Protein AF-A0A933URL0-F1 (afdb_monomer_lite)

Structure (mmCIF, N/CA/C/O backbone):
data_AF-A0A933URL0-F1
#
_entry.id   AF-A0A933URL0-F1
#
loop_
_atom_site.group_PDB
_atom_site.id
_atom_site.type_symbol
_atom_site.label_atom_id
_atom_site.label_alt_id
_atom_site.label_comp_id
_atom_site.label_asym_id
_atom_site.label_entity_id
_atom_site.label_seq_id
_atom_site.pdbx_PDB_ins_code
_atom_site.Cartn_x
_atom_site.Cartn_y
_atom_site.Cartn_z
_atom_site.occupancy
_atom_site.B_iso_or_equiv
_atom_site.auth_seq_id
_atom_site.auth_comp_id
_atom_site.auth_asym_id
_atom_site.auth_atom_id
_atom_site.pdbx_PDB_model_num
ATOM 1 N N . MET A 1 1 ? 51.836 69.507 -9.854 1.00 47.16 1 MET A N 1
ATOM 2 C CA . MET A 1 1 ? 51.322 68.253 -10.444 1.00 47.16 1 MET A CA 1
ATOM 3 C C . MET A 1 1 ? 50.666 67.485 -9.313 1.00 47.16 1 MET A C 1
ATOM 5 O O . MET A 1 1 ? 51.364 66.905 -8.495 1.00 47.16 1 MET A O 1
ATOM 9 N N . GLY A 1 2 ? 49.365 67.725 -9.138 1.00 35.00 2 GLY A N 1
ATOM 10 C CA . GLY A 1 2 ? 48.637 67.468 -7.896 1.00 35.00 2 GLY A CA 1
ATOM 11 C C . GLY A 1 2 ? 47.999 66.085 -7.849 1.00 35.00 2 GLY A C 1
ATOM 12 O O . GLY A 1 2 ? 47.456 65.608 -8.838 1.00 35.00 2 GLY A O 1
ATOM 13 N N . THR A 1 3 ? 48.089 65.480 -6.672 1.00 47.34 3 THR A N 1
ATOM 14 C CA . THR A 1 3 ? 47.358 64.296 -6.224 1.00 47.34 3 THR A CA 1
ATOM 15 C C . THR A 1 3 ? 45.911 64.633 -5.828 1.00 47.34 3 THR A C 1
ATOM 17 O O . THR A 1 3 ? 45.604 65.789 -5.534 1.00 47.34 3 THR A O 1
ATOM 20 N N . LYS A 1 4 ? 45.095 63.567 -5.694 1.00 36.84 4 LYS A N 1
ATOM 21 C CA . LYS A 1 4 ? 43.699 63.474 -5.188 1.00 36.84 4 LYS A CA 1
ATOM 22 C C . LYS A 1 4 ? 42.630 63.697 -6.283 1.00 36.84 4 LYS A C 1
ATOM 24 O O . LYS A 1 4 ? 42.806 64.542 -7.144 1.00 36.84 4 LYS A O 1
ATOM 29 N N . THR A 1 5 ? 41.504 62.979 -6.348 1.00 34.19 5 THR A N 1
ATOM 30 C CA . THR A 1 5 ? 40.565 62.646 -5.261 1.00 34.19 5 THR A CA 1
ATOM 31 C C . THR A 1 5 ? 39.582 61.537 -5.691 1.00 34.19 5 THR A C 1
ATOM 33 O O . THR A 1 5 ? 39.209 61.441 -6.854 1.00 34.19 5 THR A O 1
ATOM 36 N N . THR A 1 6 ? 39.168 60.743 -4.706 1.00 43.03 6 THR A N 1
ATOM 37 C CA . THR A 1 6 ? 38.075 59.759 -4.594 1.00 43.03 6 THR A CA 1
ATOM 38 C C . THR A 1 6 ? 36.743 60.136 -5.270 1.00 43.03 6 THR A C 1
ATOM 40 O O . THR A 1 6 ? 36.353 61.298 -5.183 1.00 43.03 6 THR A O 1
ATOM 43 N N . ARG A 1 7 ? 35.971 59.144 -5.763 1.00 34.56 7 ARG A N 1
ATOM 44 C CA . ARG A 1 7 ? 34.570 58.871 -5.336 1.00 34.56 7 ARG A CA 1
ATOM 45 C C . ARG A 1 7 ? 33.888 57.730 -6.110 1.00 34.56 7 ARG A C 1
ATOM 47 O O . ARG A 1 7 ? 33.826 57.738 -7.332 1.00 34.56 7 ARG A O 1
ATOM 54 N N . THR A 1 8 ? 33.331 56.803 -5.338 1.00 44.31 8 THR A N 1
ATOM 55 C CA . THR A 1 8 ? 32.339 55.778 -5.689 1.00 44.31 8 THR A CA 1
ATOM 56 C C . THR A 1 8 ? 31.024 56.407 -6.157 1.00 44.31 8 THR A C 1
ATOM 58 O O . THR A 1 8 ? 30.552 57.327 -5.492 1.00 44.31 8 THR A O 1
ATOM 61 N N . VAL A 1 9 ? 30.398 55.864 -7.210 1.00 32.50 9 VAL A N 1
ATOM 62 C CA . VAL A 1 9 ? 28.942 55.940 -7.449 1.00 32.50 9 VAL A CA 1
ATOM 63 C C . VAL A 1 9 ? 28.479 54.633 -8.112 1.00 32.50 9 VAL A C 1
ATOM 65 O O . VAL A 1 9 ? 28.906 54.315 -9.219 1.00 32.50 9 VAL A O 1
ATOM 68 N N . LEU A 1 10 ? 27.618 53.889 -7.407 1.00 39.59 10 LEU A N 1
ATOM 69 C CA . LEU A 1 10 ? 26.656 52.936 -7.973 1.00 39.59 10 LEU A CA 1
ATOM 70 C C . LEU A 1 10 ? 25.467 53.718 -8.555 1.00 39.59 10 LEU A C 1
ATOM 72 O O . LEU A 1 10 ? 24.991 54.627 -7.880 1.00 39.59 10 LEU A O 1
ATOM 76 N N . ALA A 1 11 ? 24.993 53.324 -9.743 1.00 31.34 11 ALA A N 1
ATOM 77 C CA . ALA A 1 11 ? 23.684 53.586 -10.385 1.00 31.34 11 ALA A CA 1
ATOM 78 C C . ALA A 1 11 ? 23.917 53.521 -11.911 1.00 31.34 11 ALA A C 1
ATOM 80 O O . ALA A 1 11 ? 24.895 54.087 -12.382 1.00 31.34 11 ALA A O 1
ATOM 81 N N . THR A 1 12 ? 23.142 52.863 -12.771 1.00 33.38 12 THR A N 1
ATOM 82 C CA . THR A 1 12 ? 21.748 52.407 -12.720 1.00 33.38 12 THR A CA 1
ATOM 83 C C . THR A 1 12 ? 21.538 51.400 -13.859 1.00 33.38 12 THR A C 1
ATOM 85 O O . THR A 1 12 ? 22.187 51.481 -14.902 1.00 33.38 12 THR A O 1
ATOM 88 N N . CYS A 1 13 ? 20.610 50.464 -13.657 1.00 33.19 13 CYS A N 1
ATOM 89 C CA . CYS A 1 13 ? 20.067 49.592 -14.695 1.00 33.19 13 CYS A CA 1
ATOM 90 C C . CYS A 1 13 ? 19.309 50.363 -15.794 1.00 33.19 13 CYS A C 1
ATOM 92 O O . CYS A 1 13 ? 18.828 51.471 -15.569 1.00 33.19 13 CYS A O 1
ATOM 94 N N . ALA A 1 14 ? 19.110 49.644 -16.906 1.00 38.06 14 ALA A N 1
ATOM 95 C CA . ALA A 1 14 ? 18.134 49.830 -17.985 1.00 38.06 14 ALA A CA 1
ATOM 96 C C . ALA A 1 14 ? 18.587 50.595 -19.245 1.00 38.06 14 ALA A C 1
ATOM 98 O O . ALA A 1 14 ? 18.426 51.805 -19.369 1.00 38.06 14 ALA A O 1
ATOM 99 N N . ALA A 1 15 ? 19.000 49.819 -20.254 1.00 35.81 15 ALA A N 1
ATOM 100 C CA . ALA A 1 15 ? 18.529 49.996 -21.628 1.00 35.81 15 ALA A CA 1
ATOM 101 C C . ALA A 1 15 ? 18.566 48.645 -22.370 1.00 35.81 15 ALA A C 1
ATOM 103 O O . ALA A 1 15 ? 19.623 48.040 -22.538 1.00 35.81 15 ALA A O 1
ATOM 104 N N . LEU A 1 16 ? 17.386 48.174 -22.787 1.00 38.41 16 LEU A N 1
ATOM 105 C CA . LEU A 1 16 ? 17.189 47.071 -23.727 1.00 38.41 16 LEU A CA 1
ATOM 106 C C . LEU A 1 16 ? 17.920 47.350 -25.054 1.00 38.41 16 LEU A C 1
ATOM 108 O O . LEU A 1 16 ? 17.746 48.424 -25.625 1.00 38.41 16 LEU A O 1
ATOM 112 N N . ALA A 1 17 ? 18.620 46.352 -25.601 1.00 37.03 17 ALA A N 1
ATOM 113 C CA . ALA A 1 17 ? 18.145 45.570 -26.754 1.00 37.03 17 ALA A CA 1
ATOM 114 C C . ALA A 1 17 ? 19.295 44.898 -27.535 1.00 37.03 17 ALA A C 1
ATOM 116 O O . ALA A 1 17 ? 20.162 45.558 -28.098 1.00 37.03 17 ALA A O 1
ATOM 117 N N . MET A 1 18 ? 19.134 43.578 -27.682 1.00 44.22 18 MET A N 1
ATOM 118 C CA . MET A 1 18 ? 19.454 42.760 -28.857 1.00 44.22 18 MET A CA 1
ATOM 119 C C . MET A 1 18 ? 20.885 42.239 -29.080 1.00 44.22 18 MET A C 1
ATOM 121 O O . MET A 1 18 ? 21.825 42.949 -29.417 1.00 44.22 18 MET A O 1
ATOM 125 N N . THR A 1 19 ? 20.915 40.902 -29.100 1.00 48.09 19 THR A N 1
ATOM 126 C CA . THR A 1 19 ? 21.856 39.981 -29.760 1.00 48.09 19 THR A CA 1
ATOM 127 C C . THR A 1 19 ? 23.155 39.665 -29.029 1.00 48.09 19 THR A C 1
ATOM 129 O O . THR A 1 19 ? 24.230 40.175 -29.311 1.00 48.09 19 THR A O 1
ATOM 132 N N . GLY A 1 20 ? 23.032 38.705 -28.119 1.00 41.53 20 GLY A N 1
ATOM 133 C CA . GLY A 1 20 ? 24.157 38.023 -27.499 1.00 41.53 20 GLY A CA 1
ATOM 134 C C . GLY A 1 20 ? 23.666 36.958 -26.537 1.00 41.53 20 GLY A C 1
ATOM 135 O O . GLY A 1 20 ? 24.093 36.940 -25.390 1.00 41.53 20 GLY A O 1
ATOM 136 N N . ALA A 1 21 ? 22.721 36.116 -26.975 1.00 42.84 21 ALA A N 1
ATOM 137 C CA . ALA A 1 21 ? 22.418 34.890 -26.254 1.00 42.84 21 ALA A CA 1
ATOM 138 C C . ALA A 1 21 ? 23.688 34.034 -26.292 1.00 42.84 21 ALA A C 1
ATOM 140 O O . ALA A 1 21 ? 23.976 33.355 -27.278 1.00 42.84 21 ALA A O 1
ATOM 141 N N . LEU A 1 22 ? 24.482 34.139 -25.228 1.00 43.88 22 LEU A N 1
ATOM 142 C CA . LEU A 1 22 ? 25.410 33.105 -24.816 1.00 43.88 22 LEU A CA 1
ATOM 143 C C . LEU A 1 22 ? 24.555 31.858 -24.618 1.00 43.88 22 LEU A C 1
ATOM 145 O O . LEU A 1 22 ? 23.911 31.675 -23.590 1.00 43.88 22 LEU A O 1
ATOM 149 N N . CYS A 1 23 ? 24.483 31.066 -25.683 1.00 36.62 23 CYS A N 1
ATOM 150 C CA . CYS A 1 23 ? 24.006 29.705 -25.655 1.00 36.62 23 CYS A CA 1
ATOM 151 C C . CYS A 1 23 ? 24.900 28.985 -24.640 1.00 36.62 23 CYS A C 1
ATOM 153 O O . CYS A 1 23 ? 26.034 28.614 -24.950 1.00 36.62 23 CYS A O 1
ATOM 155 N N . GLY A 1 24 ? 24.423 28.870 -23.399 1.00 40.56 24 GLY A N 1
ATOM 156 C CA . GLY A 1 24 ? 24.890 27.818 -22.508 1.00 40.56 24 GLY A CA 1
ATOM 157 C C . GLY A 1 24 ? 24.724 26.484 -23.238 1.00 40.56 24 GLY A C 1
ATOM 158 O O . GLY A 1 24 ? 23.888 26.402 -24.144 1.00 40.56 24 GLY A O 1
ATOM 159 N N . PRO A 1 25 ? 25.525 25.455 -22.925 1.00 44.66 25 PRO A N 1
ATOM 160 C CA . PRO A 1 25 ? 25.368 24.169 -23.579 1.00 44.66 25 PRO A CA 1
ATOM 161 C C . PRO A 1 25 ? 23.922 23.728 -23.356 1.00 44.66 25 PRO A C 1
ATOM 163 O O . PRO A 1 25 ? 23.516 23.451 -22.230 1.00 44.66 25 PRO A O 1
ATOM 166 N N . ALA A 1 26 ? 23.128 23.738 -24.427 1.00 42.00 26 ALA A N 1
ATOM 167 C CA . ALA A 1 26 ? 21.845 23.079 -24.430 1.00 42.00 26 ALA A CA 1
ATOM 168 C C . ALA A 1 26 ? 22.147 21.645 -24.010 1.00 42.00 26 ALA A C 1
ATOM 170 O O . ALA A 1 26 ? 22.925 20.960 -24.681 1.00 42.00 26 ALA A O 1
ATOM 171 N N . SER A 1 27 ? 21.602 21.226 -22.867 1.00 44.12 27 SER A N 1
ATOM 172 C CA . SER A 1 27 ? 21.502 19.812 -22.553 1.00 44.12 27 SER A CA 1
ATOM 173 C C . SER A 1 27 ? 20.962 19.158 -23.816 1.00 44.12 27 SER A C 1
ATOM 175 O O . SER A 1 27 ? 19.886 19.527 -24.295 1.00 44.12 27 SER A O 1
ATOM 177 N N . ALA A 1 28 ? 21.760 18.293 -24.438 1.00 44.84 28 ALA A N 1
ATOM 178 C CA . ALA A 1 28 ? 21.286 17.439 -25.501 1.00 44.84 28 ALA A CA 1
ATOM 179 C C . ALA A 1 28 ? 20.288 16.490 -24.838 1.00 44.84 28 ALA A C 1
ATOM 181 O O . ALA A 1 28 ? 20.651 15.380 -24.464 1.00 44.84 28 ALA A O 1
ATOM 182 N N . GLY A 1 29 ? 19.062 16.978 -24.620 1.00 57.59 29 GLY A N 1
ATOM 183 C CA . GLY A 1 29 ? 17.929 16.178 -24.202 1.00 57.59 29 GLY A CA 1
ATOM 184 C C . GLY A 1 29 ? 17.847 15.057 -25.213 1.00 57.59 29 GLY A C 1
ATOM 185 O O . GLY A 1 29 ? 17.592 15.285 -26.399 1.00 57.59 29 GLY A O 1
ATOM 186 N N . THR A 1 30 ? 18.244 13.873 -24.774 1.00 72.88 30 THR A N 1
ATOM 187 C CA . THR A 1 30 ? 18.308 12.694 -25.612 1.00 72.88 30 THR A CA 1
ATOM 188 C C . THR A 1 30 ? 16.902 12.466 -26.124 1.00 72.88 30 THR A C 1
ATOM 190 O O . THR A 1 30 ? 15.984 12.285 -25.333 1.00 72.88 30 THR A O 1
ATOM 193 N N . LYS A 1 31 ? 16.730 12.579 -27.442 1.00 94.38 31 LYS A N 1
ATOM 194 C CA . LYS A 1 31 ? 15.441 12.398 -28.101 1.00 94.38 31 LYS A CA 1
ATOM 195 C C . LYS A 1 31 ? 14.789 11.111 -27.582 1.00 94.38 31 LYS A C 1
ATOM 197 O O . LYS A 1 31 ? 15.459 10.085 -27.560 1.00 94.38 31 LYS A O 1
ATOM 202 N N . ASP A 1 32 ? 13.529 11.224 -27.194 1.00 94.88 32 ASP A N 1
ATOM 203 C CA . ASP A 1 32 ? 12.602 10.147 -26.851 1.00 94.88 32 ASP A CA 1
ATOM 204 C C . ASP A 1 32 ? 11.405 10.340 -27.802 1.00 94.88 32 ASP A C 1
ATOM 206 O O . ASP A 1 32 ? 10.803 11.420 -27.862 1.00 94.88 32 ASP A O 1
ATOM 210 N N . THR A 1 33 ? 11.187 9.381 -28.699 1.00 96.50 33 THR A N 1
ATOM 211 C CA . THR A 1 33 ? 10.336 9.558 -29.888 1.00 96.50 33 THR A CA 1
ATOM 212 C C . THR A 1 33 ? 8.908 9.089 -29.649 1.00 96.50 33 THR A C 1
ATOM 214 O O . THR A 1 33 ? 7.983 9.673 -30.217 1.00 96.50 33 THR A O 1
ATOM 217 N N . ASP A 1 34 ? 8.725 8.071 -28.828 1.00 95.69 34 ASP A N 1
ATOM 218 C CA . ASP A 1 34 ? 7.456 7.466 -28.422 1.00 95.69 34 ASP A CA 1
ATOM 219 C C . ASP A 1 34 ? 7.018 7.857 -27.006 1.00 95.69 34 ASP A C 1
ATOM 221 O O . ASP A 1 34 ? 5.856 7.624 -26.659 1.00 95.69 34 ASP A O 1
ATOM 225 N N . ARG A 1 35 ? 7.858 8.589 -26.264 1.00 95.94 35 ARG A N 1
ATOM 226 C CA . ARG A 1 35 ? 7.524 9.241 -24.988 1.00 95.94 35 ARG A CA 1
ATOM 227 C C . ARG A 1 35 ? 7.110 8.232 -23.929 1.00 95.94 35 ARG A C 1
ATOM 229 O O . ARG A 1 35 ? 6.049 8.361 -23.295 1.00 95.94 35 ARG A O 1
ATOM 236 N N . ASP A 1 36 ? 7.924 7.202 -23.786 1.00 95.00 36 ASP A N 1
ATOM 237 C CA . ASP A 1 36 ? 7.778 6.178 -22.760 1.00 95.00 36 ASP A CA 1
ATOM 238 C C . ASP A 1 36 ? 8.746 6.360 -21.584 1.00 95.00 36 ASP A C 1
ATOM 240 O O . ASP A 1 36 ? 8.633 5.651 -20.587 1.00 95.00 36 ASP A O 1
ATOM 244 N N . GLY A 1 37 ? 9.621 7.370 -21.655 1.00 94.06 37 GLY A N 1
ATOM 245 C CA . GLY A 1 37 ? 10.598 7.681 -20.617 1.00 94.06 37 GLY A CA 1
ATOM 246 C C . GLY A 1 37 ? 11.982 7.086 -20.875 1.00 94.06 37 GLY A C 1
ATOM 247 O O . GLY A 1 37 ? 12.906 7.385 -20.114 1.00 94.06 37 GLY A O 1
ATOM 248 N N . MET A 1 38 ? 12.162 6.309 -21.946 1.00 95.75 38 MET A N 1
ATOM 249 C CA . MET A 1 38 ? 13.447 5.762 -22.372 1.00 95.75 38 MET A CA 1
ATOM 250 C C . MET A 1 38 ? 13.996 6.562 -23.567 1.00 95.75 38 MET A C 1
ATOM 252 O O . MET A 1 38 ? 13.314 6.790 -24.561 1.00 95.75 38 MET A O 1
ATOM 256 N N . PRO A 1 39 ? 15.256 7.030 -23.534 1.00 96.88 39 PRO A N 1
ATOM 257 C CA . PRO A 1 39 ? 15.817 7.729 -24.681 1.00 96.88 39 PRO A CA 1
ATOM 258 C C . PRO A 1 39 ? 16.109 6.813 -25.872 1.00 96.88 39 PRO A C 1
ATOM 260 O O . PRO A 1 39 ? 16.776 5.788 -25.710 1.00 96.88 39 PRO A O 1
ATOM 263 N N . ASN A 1 40 ? 15.859 7.303 -27.093 1.00 95.12 40 ASN A N 1
ATOM 264 C CA . ASN A 1 40 ? 16.138 6.604 -28.357 1.00 95.12 40 ASN A CA 1
ATOM 265 C C . ASN A 1 40 ? 17.535 5.965 -28.423 1.00 95.12 40 ASN A C 1
ATOM 267 O O . ASN A 1 40 ? 17.733 4.917 -29.034 1.00 95.12 40 ASN A O 1
ATOM 271 N N . VAL A 1 41 ? 18.550 6.642 -27.875 1.00 95.19 41 VAL A N 1
ATOM 272 C CA . VAL A 1 41 ? 19.941 6.159 -27.904 1.00 95.19 41 VAL A CA 1
ATOM 273 C C . VAL A 1 41 ? 20.138 4.954 -26.984 1.00 95.19 41 VAL A C 1
ATOM 275 O O . VAL A 1 41 ? 20.922 4.063 -27.317 1.00 95.19 41 VAL A O 1
ATOM 278 N N . TRP A 1 42 ? 19.465 4.936 -25.834 1.00 95.50 42 TRP A N 1
ATOM 279 C CA . TRP A 1 42 ? 19.510 3.821 -24.895 1.00 95.50 42 TRP A CA 1
ATOM 280 C C . TRP A 1 42 ? 18.739 2.626 -25.457 1.00 95.50 42 TRP A C 1
ATOM 282 O O . TRP A 1 42 ? 19.282 1.525 -25.509 1.00 95.50 42 TRP A O 1
ATOM 292 N N . GLU A 1 43 ? 17.550 2.860 -26.005 1.00 96.56 43 GLU A N 1
ATOM 293 C CA . GLU A 1 43 ? 16.722 1.812 -26.606 1.00 96.56 43 GLU A CA 1
ATOM 294 C C . GLU A 1 43 ? 17.436 1.094 -27.761 1.00 96.56 43 GLU A C 1
ATOM 296 O O . GLU A 1 43 ? 17.545 -0.131 -27.775 1.00 96.56 43 GLU A O 1
ATOM 301 N N . VAL A 1 44 ? 18.037 1.843 -28.699 1.00 95.25 44 VAL A N 1
ATOM 302 C CA . VAL A 1 44 ? 18.813 1.248 -29.807 1.00 95.25 44 VAL A CA 1
ATOM 303 C C . VAL A 1 44 ? 19.997 0.429 -29.290 1.00 95.25 44 VAL A C 1
ATOM 305 O O . VAL A 1 44 ? 20.331 -0.603 -29.876 1.00 95.25 44 VAL A O 1
ATOM 308 N N . ARG A 1 45 ? 20.648 0.873 -28.208 1.00 95.31 45 ARG A N 1
ATOM 309 C CA . ARG A 1 45 ? 21.789 0.164 -27.610 1.00 95.31 45 ARG A CA 1
ATOM 310 C C . ARG A 1 45 ? 21.369 -1.158 -26.965 1.00 95.31 45 ARG A C 1
ATOM 312 O O . ARG A 1 45 ? 22.153 -2.099 -27.022 1.00 95.31 45 ARG A O 1
ATOM 319 N N . ASN A 1 46 ? 20.163 -1.225 -26.407 1.00 95.25 46 ASN A N 1
ATOM 320 C CA . ASN A 1 46 ? 19.619 -2.413 -25.743 1.00 95.25 46 ASN A CA 1
ATOM 321 C C . ASN A 1 46 ? 18.701 -3.257 -26.642 1.00 95.25 46 ASN A C 1
ATOM 323 O O . ASN A 1 46 ? 18.046 -4.187 -26.180 1.00 95.25 46 ASN A O 1
ATOM 327 N N . HIS A 1 47 ? 18.703 -2.994 -27.954 1.00 95.00 47 HIS A N 1
ATOM 328 C CA . HIS A 1 47 ? 17.900 -3.733 -28.931 1.00 95.00 47 HIS A CA 1
ATOM 329 C C . HIS A 1 47 ? 16.385 -3.657 -28.658 1.00 95.00 47 HIS A C 1
ATOM 331 O O . HIS A 1 47 ? 15.672 -4.658 -28.799 1.00 95.00 47 HIS A O 1
ATOM 337 N N . LEU A 1 48 ? 15.929 -2.464 -28.281 1.00 96.00 48 LEU A N 1
ATOM 338 C CA . LEU A 1 48 ? 14.529 -2.064 -28.135 1.00 96.00 48 LEU A CA 1
ATOM 339 C C . LEU A 1 48 ? 14.098 -1.185 -29.322 1.00 96.00 48 LEU A C 1
ATOM 341 O O . LEU A 1 48 ? 14.908 -0.896 -30.216 1.00 96.00 48 LEU A O 1
ATOM 345 N N . ASN A 1 49 ? 12.817 -0.824 -29.390 1.00 95.81 49 ASN A N 1
ATOM 346 C CA . ASN A 1 49 ? 12.215 -0.106 -30.506 1.00 95.81 49 ASN A CA 1
ATOM 347 C C . ASN A 1 49 ? 11.822 1.335 -30.120 1.00 95.81 49 ASN A C 1
ATOM 349 O O . ASN A 1 49 ? 10.707 1.513 -29.644 1.00 95.81 49 ASN A O 1
ATOM 353 N N . PRO A 1 50 ? 12.595 2.358 -30.559 1.00 96.38 50 PRO A N 1
ATOM 354 C CA . PRO A 1 50 ? 12.373 3.786 -30.260 1.00 96.38 50 PRO A CA 1
ATOM 355 C C . PRO A 1 50 ? 11.126 4.450 -30.843 1.00 96.38 50 PRO A C 1
ATOM 357 O O . PRO A 1 50 ? 11.133 5.638 -31.177 1.00 96.38 50 PRO A O 1
ATOM 360 N N . ARG A 1 51 ? 10.120 3.667 -31.198 1.00 96.75 51 ARG A N 1
ATOM 361 C CA . ARG A 1 51 ? 8.851 4.107 -31.780 1.00 96.75 51 ARG A CA 1
ATOM 362 C C . ARG A 1 51 ? 7.673 3.331 -31.196 1.00 96.75 51 ARG A C 1
ATOM 364 O O . ARG A 1 51 ? 6.575 3.425 -31.744 1.00 96.75 51 ARG A O 1
ATOM 371 N N . SER A 1 52 ? 7.897 2.514 -30.178 1.00 96.94 52 SER A N 1
ATOM 372 C CA . SER A 1 52 ? 6.931 1.600 -29.607 1.00 96.94 52 SER A CA 1
ATOM 373 C C . SER A 1 52 ? 6.925 1.686 -28.086 1.00 96.94 52 SER A C 1
ATOM 375 O O . SER A 1 52 ? 7.316 0.734 -27.436 1.00 96.94 52 SER A O 1
ATOM 377 N N . LYS A 1 53 ? 6.243 2.694 -27.538 1.00 96.62 53 LYS A N 1
ATOM 378 C CA . LYS A 1 53 ? 5.960 2.852 -26.098 1.00 96.62 53 LYS A CA 1
ATOM 379 C C . LYS A 1 53 ? 5.497 1.592 -25.340 1.00 96.62 53 LYS A C 1
ATOM 381 O O . LYS A 1 53 ? 5.573 1.531 -24.118 1.00 96.62 53 LYS A O 1
ATOM 386 N N . ALA A 1 54 ? 4.932 0.605 -26.035 1.00 97.06 54 ALA A N 1
ATOM 387 C CA . ALA A 1 54 ? 4.544 -0.662 -25.425 1.00 97.06 54 ALA A CA 1
ATOM 388 C C . ALA A 1 54 ? 5.745 -1.511 -24.971 1.00 97.06 54 ALA A C 1
ATOM 390 O O . ALA A 1 54 ? 5.588 -2.305 -24.047 1.00 97.06 54 ALA A O 1
ATOM 391 N N . ASP A 1 55 ? 6.918 -1.371 -25.597 1.00 96.12 55 ASP A N 1
ATOM 392 C CA . ASP A 1 55 ? 8.086 -2.172 -25.238 1.00 96.12 55 ASP A CA 1
ATOM 393 C C . ASP A 1 55 ? 8.687 -1.739 -23.895 1.00 96.12 55 ASP A C 1
ATOM 395 O O . ASP A 1 55 ? 9.164 -2.604 -23.171 1.00 96.12 55 ASP A O 1
ATOM 399 N N . ALA A 1 56 ? 8.532 -0.481 -23.476 1.00 97.06 56 ALA A N 1
ATOM 400 C CA . ALA A 1 56 ? 8.852 -0.003 -22.127 1.00 97.06 56 ALA A CA 1
ATOM 401 C C . ALA A 1 56 ? 8.298 -0.881 -20.998 1.00 97.06 56 ALA A C 1
ATOM 403 O O . ALA A 1 56 ? 8.922 -0.993 -19.948 1.00 97.06 56 ALA A O 1
ATOM 404 N N . LYS A 1 57 ? 7.132 -1.502 -21.222 1.00 96.12 57 LYS A N 1
ATOM 405 C CA . LYS A 1 57 ? 6.431 -2.365 -20.257 1.00 96.12 57 LYS A CA 1
ATOM 406 C C . LYS A 1 57 ? 6.765 -3.850 -20.401 1.00 96.12 57 LYS A C 1
ATOM 408 O O . LYS A 1 57 ? 6.205 -4.669 -19.683 1.00 96.12 57 LYS A O 1
ATOM 413 N N . THR A 1 58 ? 7.591 -4.220 -21.374 1.00 97.06 58 THR A N 1
ATOM 414 C CA . THR A 1 58 ? 7.984 -5.619 -21.571 1.00 97.06 58 THR A CA 1
ATOM 415 C C . THR A 1 58 ? 9.161 -5.979 -20.676 1.00 97.06 58 THR A C 1
ATOM 417 O O . THR A 1 58 ? 9.966 -5.112 -20.355 1.00 97.06 58 THR A O 1
ATOM 420 N N . ASP A 1 59 ? 9.241 -7.260 -20.327 1.00 96.94 59 ASP A N 1
ATOM 421 C CA . ASP A 1 59 ? 10.325 -7.894 -19.572 1.00 96.94 59 ASP A CA 1
ATOM 422 C C . ASP A 1 59 ? 10.892 -9.044 -20.443 1.00 96.94 59 ASP A C 1
ATOM 424 O O . ASP A 1 59 ? 10.315 -10.143 -20.509 1.00 96.94 59 ASP A O 1
ATOM 428 N N . PRO A 1 60 ? 11.921 -8.777 -21.275 1.00 96.56 60 PRO A N 1
ATOM 429 C CA . PRO A 1 60 ? 12.405 -9.742 -22.258 1.00 96.56 60 PRO A CA 1
ATOM 430 C C . PRO A 1 60 ? 13.208 -10.914 -21.681 1.00 96.56 60 PRO A C 1
ATOM 432 O O . PRO A 1 60 ? 13.300 -11.947 -22.358 1.00 96.56 60 PRO A O 1
ATOM 435 N N . ASP A 1 61 ? 13.818 -10.777 -20.506 1.00 96.94 61 ASP A N 1
ATOM 436 C CA . ASP A 1 61 ? 14.626 -11.816 -19.847 1.00 96.94 61 ASP A CA 1
ATOM 437 C C . ASP A 1 61 ? 13.957 -12.451 -18.621 1.00 96.94 61 ASP A C 1
ATOM 439 O O . ASP A 1 61 ? 14.423 -13.504 -18.168 1.00 96.94 61 ASP A O 1
ATOM 443 N N . ARG A 1 62 ? 12.788 -11.939 -18.226 1.00 96.75 62 ARG A N 1
ATOM 444 C CA . ARG A 1 62 ? 11.878 -12.497 -17.220 1.00 96.75 62 ARG A CA 1
ATOM 445 C C . ARG A 1 62 ? 12.482 -12.493 -15.828 1.00 96.75 62 ARG A C 1
ATOM 447 O O . ARG A 1 62 ? 12.424 -13.508 -15.117 1.00 96.75 62 ARG A O 1
ATOM 454 N N . ASP A 1 63 ? 13.107 -11.385 -15.474 1.00 96.56 63 ASP A N 1
ATOM 455 C CA . ASP A 1 63 ? 13.680 -11.171 -14.153 1.00 96.56 63 ASP A CA 1
ATOM 456 C C . ASP A 1 63 ? 12.769 -10.393 -13.200 1.00 96.56 63 ASP A C 1
ATOM 458 O O . ASP A 1 63 ? 13.056 -10.364 -12.005 1.00 96.56 63 ASP A O 1
ATOM 462 N N . GLY A 1 64 ? 11.639 -9.877 -13.695 1.00 94.88 64 GLY A N 1
ATOM 463 C CA . GLY A 1 64 ? 10.681 -9.100 -12.916 1.00 94.88 64 GLY A CA 1
ATOM 464 C C . GLY A 1 64 ? 10.792 -7.589 -13.120 1.00 94.88 64 GLY A C 1
ATOM 465 O O . GLY A 1 64 ? 9.976 -6.863 -12.553 1.00 94.88 64 GLY A O 1
ATOM 466 N N . LEU A 1 65 ? 11.735 -7.101 -13.934 1.00 97.31 65 LEU A N 1
ATOM 467 C CA . LEU A 1 65 ? 11.861 -5.689 -14.283 1.00 97.31 65 LEU A CA 1
ATOM 468 C C . LEU A 1 65 ? 11.363 -5.419 -15.704 1.00 97.31 65 LEU A C 1
ATOM 470 O O . LEU A 1 65 ? 11.737 -6.057 -16.681 1.00 97.31 65 LEU A O 1
ATOM 474 N N . THR A 1 66 ? 10.525 -4.393 -15.849 1.00 96.94 66 THR A N 1
ATOM 475 C CA . THR A 1 66 ? 10.216 -3.864 -17.186 1.00 96.94 66 THR A CA 1
ATOM 476 C C . THR A 1 66 ? 11.411 -3.092 -17.749 1.00 96.94 66 THR A C 1
ATOM 478 O O . THR A 1 66 ? 12.119 -2.436 -16.983 1.00 96.94 66 THR A O 1
ATOM 481 N N . ASN A 1 67 ? 11.552 -3.025 -19.077 1.00 97.56 67 ASN A N 1
ATOM 482 C CA . ASN A 1 67 ? 12.606 -2.244 -19.747 1.00 97.56 67 ASN A CA 1
ATOM 483 C C . ASN A 1 67 ? 12.743 -0.802 -19.208 1.00 97.56 67 ASN A C 1
ATOM 485 O O . ASN A 1 67 ? 13.850 -0.266 -19.107 1.00 97.56 67 ASN A O 1
ATOM 489 N N . LEU A 1 68 ? 11.622 -0.153 -18.863 1.00 96.81 68 LEU A N 1
ATOM 490 C CA . LEU A 1 68 ? 11.626 1.189 -18.275 1.00 96.81 68 LEU A CA 1
ATOM 491 C C . LEU A 1 68 ? 12.312 1.219 -16.905 1.00 96.81 68 LEU A C 1
ATOM 493 O O . LEU A 1 68 ? 13.068 2.148 -16.608 1.00 96.81 68 LEU A O 1
ATOM 497 N N . TRP A 1 69 ? 12.036 0.226 -16.065 1.00 97.25 69 TRP A N 1
ATOM 498 C CA . TRP A 1 69 ? 12.662 0.104 -14.753 1.00 97.25 69 TRP A CA 1
ATOM 499 C C . TRP A 1 69 ? 14.137 -0.234 -14.873 1.00 97.25 69 TRP A C 1
ATOM 501 O O . TRP A 1 69 ? 14.955 0.406 -14.219 1.00 97.25 69 TRP A O 1
ATOM 511 N N . GLU A 1 70 ? 14.513 -1.079 -15.821 1.00 97.56 70 GLU A N 1
ATOM 512 C CA . GLU A 1 70 ? 15.923 -1.352 -16.069 1.00 97.56 70 GLU A CA 1
ATOM 513 C C . GLU A 1 70 ? 16.699 -0.135 -16.576 1.00 97.56 70 GLU A C 1
ATOM 515 O O . GLU A 1 70 ? 17.851 0.096 -16.200 1.00 97.56 70 GLU A O 1
ATOM 520 N N . TYR A 1 71 ? 16.065 0.724 -17.381 1.00 96.81 71 TYR A N 1
ATOM 521 C CA . TYR A 1 71 ? 16.647 2.018 -17.731 1.00 96.81 71 TYR A CA 1
ATOM 522 C C . TYR A 1 71 ? 16.897 2.887 -16.488 1.00 96.81 71 TYR A C 1
ATOM 524 O O . TYR A 1 71 ? 17.963 3.505 -16.370 1.00 96.81 71 TYR A O 1
ATOM 532 N N . LYS A 1 72 ? 15.936 2.933 -15.555 1.00 96.12 72 LYS A N 1
ATOM 533 C CA . LYS A 1 72 ? 16.027 3.722 -14.314 1.00 96.12 72 LYS A CA 1
ATOM 534 C C . LYS A 1 72 ? 17.072 3.168 -13.336 1.00 96.12 72 LYS A C 1
ATOM 536 O O . LYS A 1 72 ? 17.788 3.975 -12.734 1.00 96.12 72 LYS A O 1
ATOM 541 N N . LEU A 1 73 ? 17.175 1.843 -13.223 1.00 96.25 73 LEU A N 1
ATOM 542 C CA . LEU A 1 73 ? 18.086 1.110 -12.332 1.00 96.25 73 LEU A CA 1
ATOM 543 C C . LEU A 1 73 ? 19.465 0.845 -12.960 1.00 96.25 73 LEU A C 1
ATOM 545 O O . LEU A 1 73 ? 20.416 0.498 -12.270 1.00 96.25 73 LEU A O 1
ATOM 549 N N . ARG A 1 74 ? 19.625 1.143 -14.258 1.00 95.69 74 ARG A N 1
ATOM 550 C CA . ARG A 1 74 ? 20.864 0.969 -15.043 1.00 95.69 74 ARG A CA 1
ATOM 551 C C . ARG A 1 74 ? 21.281 -0.496 -15.223 1.00 95.69 74 ARG A C 1
ATOM 553 O O . ARG A 1 74 ? 22.474 -0.772 -15.390 1.00 95.69 74 ARG A O 1
ATOM 560 N N . THR A 1 75 ? 20.303 -1.388 -15.275 1.00 96.56 75 THR A N 1
ATOM 561 C CA . THR A 1 75 ? 20.449 -2.813 -15.584 1.00 96.56 75 THR A CA 1
ATOM 562 C C . THR A 1 75 ? 20.290 -3.071 -17.095 1.00 96.56 75 THR A C 1
ATOM 564 O O . THR A 1 75 ? 20.414 -2.139 -17.910 1.00 96.56 75 THR A O 1
ATOM 567 N N . LYS A 1 76 ? 20.184 -4.336 -17.522 1.00 96.81 76 LYS A N 1
ATOM 568 C CA . LYS A 1 76 ? 20.311 -4.766 -18.923 1.00 96.81 76 LYS A CA 1
ATOM 569 C C . LYS A 1 76 ? 19.086 -5.577 -19.374 1.00 96.81 76 LYS A C 1
ATOM 571 O O . LYS A 1 76 ? 19.087 -6.775 -19.112 1.00 96.81 76 LYS A O 1
ATOM 576 N N . PRO A 1 77 ? 18.273 -5.049 -20.318 1.00 97.00 77 PRO A N 1
ATOM 577 C CA . PRO A 1 77 ? 16.987 -5.643 -20.731 1.00 97.00 77 PRO A CA 1
ATOM 578 C C . PRO A 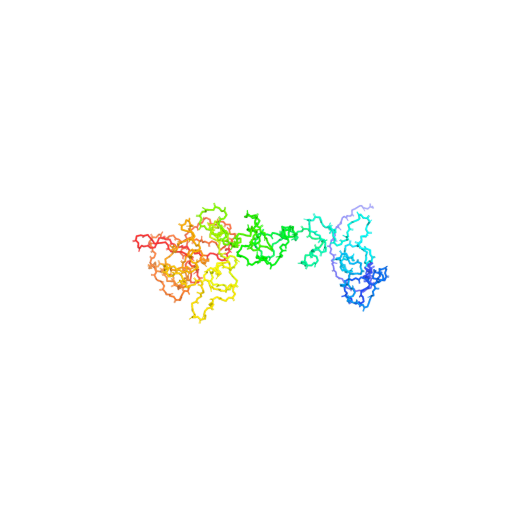1 77 ? 16.891 -7.027 -21.331 1.00 97.00 77 PRO A C 1
ATOM 580 O O . PRO A 1 77 ? 15.865 -7.425 -21.883 1.00 97.00 77 PRO A O 1
ATOM 583 N N . ARG A 1 78 ? 18.006 -7.731 -21.401 1.00 95.81 78 ARG A N 1
ATOM 584 C CA . ARG A 1 78 ? 18.101 -9.063 -21.995 1.00 95.81 78 ARG A CA 1
ATOM 585 C C . ARG A 1 78 ? 19.062 -9.944 -21.203 1.00 95.81 78 ARG A C 1
ATOM 587 O O . ARG A 1 78 ? 19.561 -10.934 -21.750 1.00 95.81 78 ARG A O 1
ATOM 594 N N . LYS A 1 79 ? 19.411 -9.544 -19.986 1.00 97.56 79 LYS A N 1
ATOM 595 C CA . LYS A 1 79 ? 20.289 -10.258 -19.076 1.00 97.56 79 LYS A CA 1
ATOM 596 C C . LYS A 1 79 ? 19.706 -10.150 -17.664 1.00 97.56 79 LYS A C 1
ATOM 598 O O . LYS A 1 79 ? 20.131 -9.282 -16.924 1.00 97.56 79 LYS A O 1
ATOM 603 N N . ALA A 1 80 ? 18.936 -11.175 -17.297 1.00 97.62 80 ALA A N 1
ATOM 604 C CA . ALA A 1 80 ? 18.239 -11.317 -16.018 1.00 97.62 80 ALA A CA 1
ATOM 605 C C . ALA A 1 80 ? 19.073 -11.127 -14.736 1.00 97.62 80 ALA A C 1
ATOM 607 O O . ALA A 1 80 ? 18.513 -11.148 -13.657 1.00 97.62 80 ALA A O 1
ATOM 608 N N . ASP A 1 81 ? 20.397 -11.089 -14.850 1.00 97.62 81 ASP A N 1
ATOM 609 C CA . ASP A 1 81 ? 21.376 -10.847 -13.788 1.00 97.62 81 ASP A CA 1
ATOM 610 C C . ASP A 1 81 ? 22.437 -9.965 -14.452 1.00 97.62 81 ASP A C 1
ATOM 612 O O . ASP A 1 81 ? 23.257 -10.457 -15.241 1.00 97.62 81 ASP A O 1
ATOM 616 N N . SER A 1 82 ? 22.389 -8.656 -14.248 1.00 96.88 82 SER A N 1
ATOM 617 C CA . SER A 1 82 ? 23.170 -7.664 -14.978 1.00 96.88 82 SER A CA 1
ATOM 618 C C . SER A 1 82 ? 24.641 -7.677 -14.606 1.00 96.88 82 SER A C 1
ATOM 620 O O . SER A 1 82 ? 25.501 -7.546 -15.506 1.00 96.88 82 SER A O 1
ATOM 622 N N . ASP A 1 83 ? 24.953 -7.877 -13.334 1.00 95.88 83 ASP A N 1
ATOM 623 C CA . ASP A 1 83 ? 26.285 -7.720 -12.754 1.00 95.88 83 ASP A CA 1
ATOM 624 C C . ASP A 1 83 ? 27.031 -9.058 -12.553 1.00 95.88 83 ASP A C 1
ATOM 626 O O . ASP A 1 83 ? 28.266 -9.087 -12.568 1.00 95.88 83 ASP A O 1
ATOM 630 N N . GLY A 1 84 ? 26.314 -10.180 -12.604 1.00 96.94 84 GLY A N 1
ATOM 631 C CA . GLY A 1 84 ? 26.825 -11.544 -12.527 1.00 96.94 84 GLY A CA 1
ATOM 632 C C . GLY A 1 84 ? 26.969 -12.089 -11.107 1.00 96.94 84 GLY A C 1
ATOM 633 O O . GLY A 1 84 ? 27.773 -13.016 -10.925 1.00 96.94 84 GLY A O 1
ATOM 634 N N . ASP A 1 85 ? 26.276 -11.528 -10.118 1.00 96.31 85 ASP A N 1
ATOM 635 C CA . ASP A 1 85 ? 26.356 -11.943 -8.714 1.00 96.31 85 ASP A CA 1
ATOM 636 C C . ASP A 1 85 ? 25.494 -13.183 -8.374 1.00 96.31 85 ASP A C 1
ATOM 638 O O . ASP A 1 85 ? 25.661 -13.779 -7.303 1.00 96.31 85 ASP A O 1
ATOM 642 N N . ARG A 1 86 ? 24.701 -13.668 -9.348 1.00 95.94 86 ARG A N 1
ATOM 643 C CA . ARG A 1 86 ? 23.740 -14.791 -9.279 1.00 95.94 86 ARG A CA 1
ATOM 644 C C . ARG A 1 86 ? 22.390 -14.460 -8.648 1.00 95.94 86 ARG A C 1
ATOM 646 O O . ARG A 1 86 ? 21.613 -15.395 -8.416 1.00 95.94 86 ARG A O 1
ATOM 653 N N . ARG A 1 87 ? 22.091 -13.197 -8.388 1.00 96.12 87 ARG A N 1
ATOM 654 C CA . ARG A 1 87 ? 20.740 -12.705 -8.129 1.00 96.12 87 ARG A CA 1
ATOM 655 C C . ARG A 1 87 ? 20.187 -12.118 -9.416 1.00 96.12 87 ARG A C 1
ATOM 657 O O .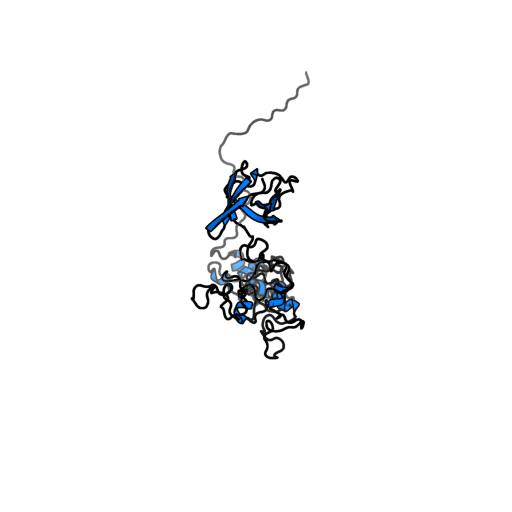 ARG A 1 87 ? 20.926 -11.755 -10.322 1.00 96.12 87 ARG A O 1
ATOM 664 N N . ARG A 1 88 ? 18.866 -12.173 -9.550 1.00 97.94 88 ARG A N 1
ATOM 665 C CA . ARG A 1 88 ? 18.202 -11.558 -10.694 1.00 97.94 88 ARG A CA 1
ATOM 666 C C . ARG A 1 88 ? 17.970 -10.087 -10.406 1.00 97.94 88 ARG A C 1
ATOM 668 O O . ARG A 1 88 ? 17.657 -9.800 -9.260 1.00 97.94 88 ARG A O 1
ATOM 675 N N . ASP A 1 89 ? 18.019 -9.214 -11.406 1.00 97.81 89 ASP A N 1
ATOM 676 C CA . ASP A 1 89 ? 17.916 -7.760 -11.189 1.00 97.81 89 ASP A CA 1
ATOM 677 C C . ASP A 1 89 ? 16.591 -7.375 -10.491 1.00 97.81 89 ASP A C 1
ATOM 679 O O . ASP A 1 89 ? 16.557 -6.522 -9.604 1.00 97.81 89 ASP A O 1
ATOM 683 N N . GLY A 1 90 ? 15.487 -8.061 -10.813 1.00 96.88 90 GLY A N 1
ATOM 684 C CA . GLY A 1 90 ? 14.201 -7.884 -10.122 1.00 96.88 90 GLY A CA 1
ATOM 685 C C . GLY A 1 90 ? 14.112 -8.510 -8.725 1.00 96.88 90 GLY A C 1
ATOM 686 O O . GLY A 1 90 ? 13.147 -8.267 -8.012 1.00 96.88 90 GLY A O 1
ATOM 687 N N . SER A 1 91 ? 15.087 -9.323 -8.322 1.00 97.38 91 SER A N 1
ATOM 688 C CA . SER A 1 91 ? 15.244 -9.848 -6.954 1.00 97.38 91 SER A CA 1
ATOM 689 C C . SER A 1 91 ? 16.359 -9.142 -6.177 1.00 97.38 91 SER A C 1
ATOM 691 O O . SER A 1 91 ? 16.673 -9.546 -5.056 1.00 97.38 91 SER A O 1
ATOM 693 N N . GLU A 1 92 ? 17.014 -8.158 -6.788 1.00 97.69 92 GLU A N 1
ATOM 694 C CA . GLU A 1 92 ? 17.880 -7.230 -6.075 1.00 97.69 92 GLU A CA 1
ATOM 695 C C . GLU A 1 92 ? 17.034 -6.197 -5.328 1.00 97.69 92 GLU A C 1
ATOM 697 O O . GLU A 1 92 ? 15.846 -6.039 -5.592 1.00 97.69 92 GLU A O 1
ATOM 702 N N . ASP A 1 93 ? 17.684 -5.503 -4.408 1.00 96.81 93 ASP A N 1
ATOM 703 C CA . ASP A 1 93 ? 17.135 -4.451 -3.558 1.00 96.81 93 ASP A CA 1
ATOM 704 C C . ASP A 1 93 ? 18.062 -3.244 -3.767 1.00 96.81 93 ASP A C 1
ATOM 706 O O . ASP A 1 93 ? 19.225 -3.258 -3.347 1.00 96.81 93 ASP A O 1
ATOM 710 N N . PHE A 1 94 ? 17.632 -2.299 -4.606 1.00 96.50 94 PHE A N 1
ATOM 711 C CA . PHE A 1 94 ? 18.510 -1.253 -5.139 1.00 96.50 94 PHE A CA 1
ATOM 712 C C . PHE A 1 94 ? 18.760 -0.116 -4.142 1.00 96.50 94 PHE A C 1
ATOM 714 O O . PHE A 1 94 ? 19.833 0.506 -4.178 1.00 96.50 94 PHE A O 1
ATOM 721 N N . ASP A 1 95 ? 17.795 0.192 -3.286 1.00 96.25 95 ASP A N 1
ATOM 722 C CA . ASP A 1 95 ? 17.885 1.230 -2.259 1.00 96.25 95 ASP A CA 1
ATOM 723 C C . ASP A 1 95 ? 18.156 0.697 -0.845 1.00 96.25 95 ASP A C 1
ATOM 725 O O . ASP A 1 95 ? 18.540 1.493 0.020 1.00 96.25 95 ASP A O 1
ATOM 729 N N . HIS A 1 96 ? 18.172 -0.623 -0.675 1.00 96.50 96 HIS A N 1
ATOM 730 C CA . HIS A 1 96 ? 18.554 -1.353 0.531 1.00 96.50 96 HIS A CA 1
ATOM 731 C C . HIS A 1 96 ? 17.590 -1.172 1.705 1.00 96.50 96 HIS A C 1
ATOM 733 O O . HIS A 1 96 ? 18.046 -1.058 2.852 1.00 96.50 96 HIS A O 1
ATOM 739 N N . ASP A 1 97 ? 16.290 -1.130 1.433 1.00 96.00 97 ASP A N 1
ATOM 740 C CA . ASP A 1 97 ? 15.252 -1.090 2.467 1.00 96.00 97 ASP A CA 1
ATOM 741 C C . ASP A 1 97 ? 14.745 -2.480 2.892 1.00 96.00 97 ASP A C 1
ATOM 743 O O . ASP A 1 97 ? 14.118 -2.623 3.944 1.00 96.00 97 ASP A O 1
ATOM 747 N N . GLY A 1 98 ? 15.129 -3.526 2.157 1.00 96.06 98 GLY A N 1
ATOM 748 C CA . GLY A 1 98 ? 14.749 -4.909 2.418 1.00 96.06 98 GLY A CA 1
ATOM 749 C C . GLY A 1 98 ? 13.632 -5.443 1.523 1.00 96.06 98 GLY A C 1
ATOM 750 O O . GLY A 1 98 ? 13.354 -6.644 1.616 1.00 96.06 98 GLY A O 1
ATOM 751 N N . ILE A 1 99 ? 13.048 -4.622 0.648 1.00 96.88 99 ILE A N 1
ATOM 752 C CA . ILE A 1 99 ? 12.057 -5.018 -0.354 1.00 96.88 99 ILE A CA 1
ATOM 753 C C . ILE A 1 99 ? 12.760 -5.237 -1.704 1.00 96.88 99 ILE A C 1
ATOM 755 O O . ILE A 1 99 ? 13.738 -4.587 -2.059 1.00 96.88 99 ILE A O 1
ATOM 759 N N . ALA A 1 100 ? 12.333 -6.248 -2.465 1.00 97.56 100 ALA A N 1
ATOM 760 C CA . ALA A 1 100 ? 12.930 -6.517 -3.773 1.00 97.56 100 ALA A CA 1
ATOM 761 C C . ALA A 1 100 ? 12.351 -5.598 -4.861 1.00 97.56 100 ALA A C 1
ATOM 763 O O . ALA A 1 100 ? 11.130 -5.525 -5.008 1.00 97.56 100 ALA A O 1
ATOM 764 N N . ASN A 1 101 ? 13.211 -5.080 -5.749 1.00 97.19 101 ASN A N 1
ATOM 765 C CA . ASN A 1 101 ? 12.860 -4.185 -6.862 1.00 97.19 101 ASN A CA 1
ATOM 766 C C . ASN A 1 101 ? 11.618 -4.651 -7.638 1.00 97.19 101 ASN A C 1
ATOM 768 O O . ASN A 1 101 ? 10.737 -3.878 -8.007 1.00 97.19 101 ASN A O 1
ATOM 772 N N . GLY A 1 102 ? 11.562 -5.943 -7.966 1.00 96.00 102 GLY A N 1
ATOM 773 C CA . GLY A 1 102 ? 10.471 -6.516 -8.743 1.00 96.00 102 GLY A CA 1
ATOM 774 C C . GLY A 1 102 ? 9.159 -6.600 -7.965 1.00 96.00 102 GLY A C 1
ATOM 775 O O . GLY A 1 102 ? 8.101 -6.553 -8.593 1.00 96.00 102 GLY A O 1
ATOM 776 N N . TRP A 1 103 ? 9.215 -6.762 -6.641 1.00 96.38 103 TRP A N 1
ATOM 777 C CA . TRP A 1 103 ? 8.033 -6.717 -5.780 1.00 96.38 103 TRP A CA 1
ATOM 778 C C . TRP A 1 103 ? 7.527 -5.284 -5.651 1.00 96.38 103 TRP A C 1
ATOM 780 O O . TRP A 1 103 ? 6.376 -5.046 -6.004 1.00 96.38 103 TRP A O 1
ATOM 790 N N . GLU A 1 104 ? 8.407 -4.327 -5.350 1.00 96.75 104 GLU A N 1
ATOM 791 C CA . GLU A 1 104 ? 8.057 -2.903 -5.269 1.00 96.75 104 GLU A CA 1
ATOM 792 C C . GLU A 1 104 ? 7.333 -2.422 -6.534 1.00 96.75 104 GLU A C 1
ATOM 794 O O . GLU A 1 104 ? 6.289 -1.780 -6.483 1.00 96.75 104 GLU A O 1
ATOM 799 N N . ILE A 1 105 ? 7.818 -2.819 -7.715 1.00 94.00 105 ILE A N 1
ATOM 800 C CA . ILE A 1 105 ? 7.189 -2.455 -8.993 1.00 94.00 105 ILE A CA 1
ATOM 801 C C . ILE A 1 105 ? 5.764 -3.007 -9.130 1.00 94.00 105 ILE A C 1
ATOM 803 O O . ILE A 1 105 ? 4.924 -2.349 -9.754 1.00 94.00 105 ILE A O 1
ATOM 807 N N . ARG A 1 106 ? 5.492 -4.213 -8.614 1.00 93.38 106 ARG A N 1
ATOM 808 C CA . ARG A 1 106 ? 4.148 -4.818 -8.643 1.00 93.38 106 ARG A CA 1
ATOM 809 C C . ARG A 1 106 ? 3.225 -4.141 -7.633 1.00 93.38 106 ARG A C 1
ATOM 811 O O . ARG A 1 106 ? 2.119 -3.780 -8.026 1.00 93.38 106 ARG A O 1
ATOM 818 N N . ALA A 1 107 ? 3.736 -3.877 -6.433 1.00 93.25 107 ALA A N 1
ATOM 819 C CA . ALA A 1 107 ? 3.067 -3.147 -5.359 1.00 93.25 107 ALA A CA 1
ATOM 820 C C . ALA A 1 107 ? 2.912 -1.635 -5.649 1.00 93.25 107 ALA A C 1
ATOM 822 O O . ALA A 1 107 ? 2.228 -0.912 -4.934 1.00 93.25 107 ALA A O 1
ATOM 823 N N . ARG A 1 108 ? 3.475 -1.140 -6.763 1.00 93.44 108 ARG A N 1
ATOM 824 C CA . ARG A 1 108 ? 3.501 0.282 -7.172 1.00 93.44 108 ARG A CA 1
ATOM 825 C C . ARG A 1 108 ? 4.336 1.191 -6.262 1.00 93.44 108 ARG A C 1
ATOM 827 O O . ARG A 1 108 ? 4.205 2.412 -6.359 1.00 93.44 108 ARG A O 1
ATOM 834 N N . LEU A 1 109 ? 5.233 0.605 -5.484 1.00 95.19 109 LEU A N 1
ATOM 835 C CA . LEU A 1 109 ? 6.312 1.285 -4.782 1.00 95.19 109 LEU A CA 1
ATOM 836 C C . LEU A 1 109 ? 7.440 1.671 -5.754 1.00 95.19 109 LEU A C 1
ATOM 838 O O . LEU A 1 109 ? 7.370 1.452 -6.978 1.00 95.19 109 LEU A O 1
ATOM 842 N N . ASN A 1 110 ? 8.471 2.325 -5.235 1.00 94.81 110 ASN A N 1
ATOM 843 C CA . ASN A 1 110 ? 9.563 2.867 -6.021 1.00 94.81 110 ASN A CA 1
ATOM 844 C C . ASN A 1 110 ? 10.918 2.291 -5.566 1.00 94.81 110 ASN A C 1
ATOM 846 O O . ASN A 1 110 ? 11.451 2.856 -4.619 1.00 94.81 110 ASN A O 1
ATOM 850 N N . PRO A 1 111 ? 11.556 1.416 -6.391 1.00 96.50 111 PRO A N 1
ATOM 851 C CA . PRO A 1 111 ? 12.886 0.778 -6.200 1.00 96.50 111 PRO A CA 1
ATOM 852 C C . PRO A 1 111 ? 14.117 1.664 -5.997 1.00 96.50 111 PRO A C 1
ATOM 854 O O . PRO A 1 111 ? 15.231 1.353 -6.418 1.00 96.50 111 PRO A O 1
ATOM 857 N N . LYS A 1 112 ? 13.921 2.896 -5.572 1.00 95.88 112 LYS A N 1
ATOM 858 C CA . LYS A 1 112 ? 14.919 3.952 -5.431 1.00 95.88 112 LYS A CA 1
ATOM 859 C C . LYS A 1 112 ? 14.609 4.844 -4.230 1.00 95.88 112 LYS A C 1
ATOM 861 O O . LYS A 1 112 ? 15.255 5.893 -4.103 1.00 95.88 112 LYS A O 1
ATOM 866 N N . SER A 1 113 ? 13.563 4.535 -3.483 1.00 95.94 113 SER A N 1
ATOM 867 C CA . SER A 1 113 ? 12.983 5.334 -2.427 1.00 95.94 113 SER A CA 1
ATOM 868 C C . SER A 1 113 ? 12.821 4.469 -1.180 1.00 95.94 113 SER A C 1
ATOM 870 O O . SER A 1 113 ? 11.700 4.120 -0.860 1.00 95.94 113 SER A O 1
ATOM 872 N N . PRO A 1 114 ? 13.872 4.315 -0.359 1.00 95.75 114 PRO A N 1
ATOM 873 C CA . PRO A 1 114 ? 13.855 3.401 0.788 1.00 95.75 114 PRO A CA 1
ATOM 874 C C . PRO A 1 114 ? 12.907 3.827 1.927 1.00 95.75 114 PRO A C 1
ATOM 876 O O . PRO A 1 114 ? 12.942 3.278 3.022 1.00 95.75 114 PRO A O 1
ATOM 879 N N . ALA A 1 115 ? 12.170 4.921 1.731 1.00 94.88 115 ALA A N 1
ATOM 880 C CA . ALA A 1 115 ? 11.202 5.442 2.680 1.00 94.88 115 ALA A CA 1
ATOM 881 C C . ALA A 1 115 ? 9.814 4.820 2.490 1.00 94.88 115 ALA A C 1
ATOM 883 O O . ALA A 1 115 ? 9.021 4.901 3.419 1.00 94.88 115 ALA A O 1
ATOM 884 N N . ASP A 1 116 ? 9.509 4.256 1.317 1.00 95.00 116 ASP A N 1
ATOM 885 C CA . ASP A 1 116 ? 8.198 3.647 1.080 1.00 95.00 116 ASP A CA 1
ATOM 886 C C . ASP A 1 116 ? 8.067 2.272 1.752 1.00 95.00 116 ASP A C 1
ATOM 888 O O . ASP A 1 116 ? 6.987 1.950 2.216 1.00 95.00 116 ASP A O 1
ATOM 892 N N . ALA A 1 117 ? 9.166 1.550 1.986 1.00 96.44 117 ALA A N 1
ATOM 893 C CA . ALA A 1 117 ? 9.169 0.357 2.838 1.00 96.44 117 ALA A CA 1
ATOM 894 C C . ALA A 1 117 ? 8.692 0.581 4.283 1.00 96.44 117 ALA A C 1
ATOM 896 O O . ALA A 1 117 ? 8.325 -0.378 4.956 1.00 96.44 117 ALA A O 1
ATOM 897 N N . ALA A 1 118 ? 8.751 1.816 4.787 1.00 95.62 118 ALA A N 1
ATOM 898 C CA . ALA A 1 118 ? 8.254 2.167 6.116 1.00 95.62 118 ALA A CA 1
ATOM 899 C C . ALA A 1 118 ? 6.907 2.900 6.075 1.00 95.62 118 ALA A C 1
ATOM 901 O O . ALA A 1 118 ? 6.468 3.377 7.118 1.00 95.62 118 ALA A O 1
ATOM 902 N N . ALA A 1 119 ? 6.327 3.065 4.884 1.00 95.19 119 ALA A N 1
ATOM 903 C CA . ALA A 1 119 ? 4.968 3.552 4.745 1.00 95.19 119 ALA A CA 1
ATOM 904 C C . ALA A 1 119 ? 3.980 2.436 5.085 1.00 95.19 119 ALA A C 1
ATOM 906 O O . ALA A 1 119 ? 4.364 1.268 5.180 1.00 95.19 119 ALA A O 1
ATOM 907 N N . ASP A 1 120 ? 2.737 2.850 5.211 1.00 92.88 120 ASP A N 1
ATOM 908 C CA . ASP A 1 120 ? 1.618 2.093 5.743 1.00 92.88 120 ASP A CA 1
ATOM 909 C C . ASP A 1 120 ? 0.379 2.638 5.003 1.00 92.88 120 ASP A C 1
ATOM 911 O O . ASP A 1 120 ? -0.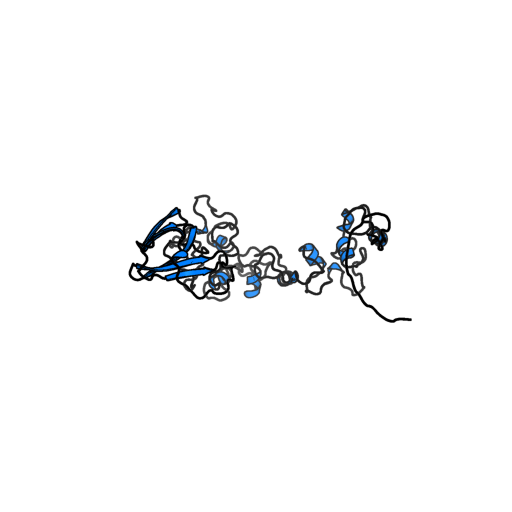029 3.778 5.274 1.00 92.88 120 ASP A O 1
ATOM 915 N N . PRO A 1 121 ? 0.058 2.082 3.815 1.00 90.31 121 PRO A N 1
ATOM 916 C CA . PRO A 1 121 ? -0.880 2.706 2.882 1.00 90.31 121 PRO A CA 1
ATOM 917 C C . PRO A 1 121 ? -2.359 2.444 3.191 1.00 90.31 121 PRO A C 1
ATOM 919 O O . PRO A 1 121 ? -3.159 3.301 2.799 1.00 90.31 121 PRO A O 1
ATOM 922 N N . ASP A 1 122 ? -2.650 1.294 3.785 1.00 85.56 122 ASP A N 1
ATOM 923 C CA . ASP A 1 122 ? -3.894 0.785 4.396 1.00 85.56 122 ASP A CA 1
ATOM 924 C C . ASP A 1 122 ? -4.110 1.436 5.756 1.00 85.56 122 ASP A C 1
ATOM 926 O O . ASP A 1 122 ? -5.095 2.150 5.864 1.00 85.56 122 ASP A O 1
ATOM 930 N N . ARG A 1 123 ? -3.091 1.431 6.633 1.00 87.56 123 ARG A N 1
ATOM 931 C CA . ARG A 1 123 ? -3.075 1.993 8.005 1.00 87.56 123 ARG A CA 1
ATOM 932 C C . ARG A 1 123 ? -3.366 1.022 9.147 1.00 87.56 123 ARG A C 1
ATOM 934 O O . ARG A 1 123 ? -3.249 1.482 10.274 1.00 87.56 123 ARG A O 1
ATOM 941 N N . ASP A 1 124 ? -3.455 -0.265 8.860 1.00 83.12 124 ASP A N 1
ATOM 942 C CA . ASP A 1 124 ? -3.432 -1.400 9.802 1.00 83.12 124 ASP A CA 1
ATOM 943 C C . ASP A 1 124 ? -2.171 -1.484 10.710 1.00 83.12 124 ASP A C 1
ATOM 945 O O . ASP A 1 124 ? -1.903 -2.446 11.413 1.00 83.12 124 ASP A O 1
ATOM 949 N N . GLY A 1 125 ? -1.216 -0.549 10.639 1.00 88.50 125 GLY A N 1
ATOM 950 C CA . GLY A 1 125 ? 0.033 -0.621 11.411 1.00 88.50 125 GLY A CA 1
ATOM 951 C C . GLY A 1 125 ? 1.081 -1.629 10.884 1.00 88.50 125 GLY A C 1
ATOM 952 O O . GLY A 1 125 ? 2.269 -1.596 11.306 1.00 88.50 125 GLY A O 1
ATOM 953 N N . ALA A 1 126 ? 0.737 -2.470 9.906 1.00 92.50 126 ALA A N 1
ATOM 954 C CA . ALA A 1 126 ? 1.619 -3.347 9.150 1.00 92.50 126 ALA A CA 1
ATOM 955 C C . ALA A 1 126 ? 2.296 -2.599 7.990 1.00 92.50 126 ALA A C 1
ATOM 957 O O . ALA A 1 126 ? 1.918 -2.594 6.831 1.00 92.50 126 ALA A O 1
ATOM 958 N N . LYS A 1 127 ? 3.491 -2.060 8.253 1.00 95.88 127 LYS A N 1
ATOM 959 C CA . LYS A 1 127 ? 4.299 -1.413 7.193 1.00 95.88 127 LYS A CA 1
ATOM 960 C C . LYS A 1 127 ? 4.543 -2.345 5.997 1.00 95.88 127 LYS A C 1
ATOM 962 O O . LYS A 1 127 ? 4.976 -3.477 6.198 1.00 95.88 127 LYS A O 1
ATOM 967 N N . ASN A 1 128 ? 4.640 -1.762 4.800 1.00 96.50 128 ASN A N 1
ATOM 968 C CA . ASN A 1 128 ? 5.069 -2.402 3.535 1.00 96.50 128 ASN A CA 1
ATOM 969 C C . ASN A 1 128 ? 6.182 -3.475 3.649 1.00 96.50 128 ASN A C 1
ATOM 971 O O . ASN A 1 128 ? 6.214 -4.466 2.915 1.00 96.50 128 ASN A O 1
ATOM 975 N N . ILE A 1 129 ? 7.187 -3.264 4.509 1.00 96.38 129 ILE A N 1
ATOM 976 C CA . ILE A 1 129 ? 8.285 -4.223 4.725 1.00 96.38 129 ILE A CA 1
ATOM 977 C C . ILE A 1 129 ? 7.900 -5.451 5.568 1.00 96.38 129 ILE A C 1
ATOM 979 O O . ILE A 1 129 ? 8.562 -6.490 5.455 1.00 96.38 129 ILE A O 1
ATOM 983 N N . GLN A 1 130 ? 6.945 -5.313 6.483 1.00 96.94 130 GLN A N 1
ATOM 984 C CA . GLN A 1 130 ? 6.360 -6.392 7.280 1.00 96.94 130 GLN A CA 1
ATOM 985 C C . GLN A 1 130 ? 5.511 -7.260 6.359 1.00 96.94 130 GLN A C 1
ATOM 987 O O . GLN A 1 130 ? 5.859 -8.425 6.155 1.00 96.94 130 GLN A O 1
ATOM 992 N N . GLU A 1 131 ? 4.568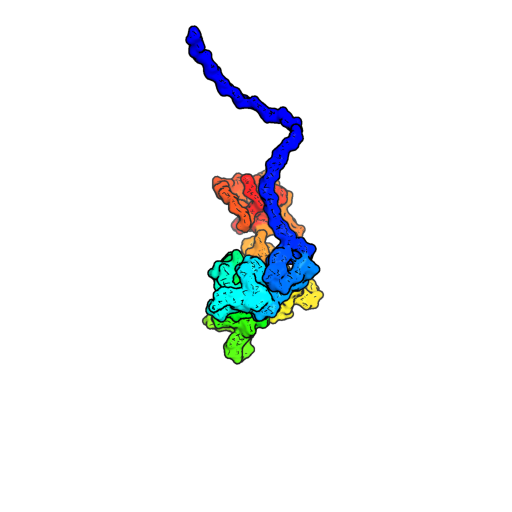 -6.650 5.660 1.00 96.44 131 GLU A N 1
ATOM 993 C CA . GLU A 1 131 ? 3.711 -7.319 4.688 1.00 96.44 131 GLU A CA 1
ATOM 994 C C . GLU A 1 131 ? 4.513 -8.036 3.593 1.00 96.44 131 GLU A C 1
ATOM 996 O O . GLU A 1 131 ? 4.331 -9.224 3.340 1.00 96.44 131 GLU A O 1
ATOM 1001 N N . TYR A 1 132 ? 5.549 -7.402 3.019 1.00 96.56 132 TYR A N 1
ATOM 1002 C CA . TYR A 1 132 ? 6.429 -8.069 2.046 1.00 96.56 132 TYR A CA 1
ATOM 1003 C C . TYR A 1 132 ? 7.057 -9.373 2.577 1.00 96.56 132 TYR A C 1
ATOM 1005 O O . TYR A 1 132 ? 7.319 -10.307 1.807 1.00 96.56 132 TYR A O 1
ATOM 1013 N N . LYS A 1 133 ? 7.376 -9.437 3.875 1.00 96.06 133 LYS A N 1
ATOM 1014 C CA . LYS A 1 133 ? 8.006 -10.619 4.489 1.00 96.06 133 LYS A CA 1
ATOM 1015 C C . LYS A 1 133 ? 6.997 -11.707 4.827 1.00 96.06 133 LYS A C 1
ATOM 1017 O O . LYS A 1 133 ? 7.388 -12.878 4.794 1.00 96.06 133 LYS A O 1
ATOM 1022 N N . ASN A 1 134 ? 5.776 -11.314 5.155 1.00 94.94 134 ASN A N 1
ATOM 1023 C CA . ASN A 1 134 ? 4.710 -12.199 5.609 1.00 94.94 134 ASN A CA 1
ATOM 1024 C C . ASN A 1 134 ? 3.733 -12.586 4.488 1.00 94.94 134 ASN A C 1
ATOM 1026 O O . ASN A 1 134 ? 3.123 -13.641 4.578 1.00 94.94 134 ASN A O 1
ATOM 1030 N N . HIS A 1 135 ? 3.829 -11.911 3.340 1.00 94.06 135 HIS A N 1
ATOM 1031 C CA . HIS A 1 135 ? 3.056 -12.103 2.112 1.00 94.06 135 HIS A CA 1
ATOM 1032 C C . HIS A 1 135 ? 1.657 -11.458 2.094 1.00 94.06 135 HIS A C 1
ATOM 1034 O O . HIS A 1 135 ? 0.881 -11.871 1.231 1.00 94.06 135 HIS A O 1
ATOM 1040 N N . GLY A 1 136 ? 1.428 -10.435 2.928 1.00 93.81 136 GLY A N 1
ATOM 1041 C CA . GLY A 1 136 ? 0.259 -9.539 2.898 1.00 93.81 136 GLY A CA 1
ATOM 1042 C C . GLY A 1 136 ? 0.162 -8.656 1.640 1.00 93.81 136 GLY A C 1
ATOM 1043 O O . GLY A 1 136 ? 1.078 -8.668 0.782 1.00 93.81 136 GLY A O 1
ATOM 1044 N N . ASP A 1 137 ? -0.940 -7.915 1.505 1.00 94.12 137 ASP A N 1
ATOM 1045 C CA . ASP A 1 137 ? -1.160 -6.891 0.470 1.00 94.12 137 ASP A CA 1
ATOM 1046 C C . ASP A 1 137 ? -1.235 -5.478 1.062 1.00 94.12 137 ASP A C 1
ATOM 1048 O O . ASP A 1 137 ? -2.174 -5.155 1.750 1.00 94.12 137 ASP A O 1
ATOM 1052 N N . ILE A 1 138 ? -0.316 -4.609 0.614 1.00 95.19 138 ILE A N 1
ATOM 1053 C CA . ILE A 1 138 ? -0.084 -3.220 1.077 1.00 95.19 138 ILE A CA 1
ATOM 1054 C C . ILE A 1 138 ? -1.214 -2.209 0.873 1.00 95.19 138 ILE A C 1
ATOM 1056 O O . ILE A 1 138 ? -0.935 -1.012 0.676 1.00 95.19 138 ILE A O 1
ATOM 1060 N N . ARG A 1 139 ? -2.432 -2.691 0.640 1.00 93.00 139 ARG A N 1
ATOM 1061 C CA . ARG A 1 139 ? -3.656 -1.904 0.465 1.00 93.00 139 ARG A CA 1
ATOM 1062 C C . ARG A 1 139 ? -4.896 -2.646 0.980 1.00 93.00 139 ARG A C 1
ATOM 1064 O O . ARG A 1 139 ? -5.964 -2.367 0.427 1.00 93.00 139 ARG A O 1
ATOM 1071 N N . ASP A 1 140 ? -4.726 -3.631 1.837 1.00 92.19 140 ASP A N 1
ATOM 1072 C CA . ASP A 1 140 ? -5.772 -4.533 2.319 1.00 92.19 140 ASP A CA 1
ATOM 1073 C C . ASP A 1 140 ? -5.494 -4.672 3.814 1.00 92.19 140 ASP A C 1
ATOM 1075 O O . ASP A 1 140 ? -4.484 -5.289 4.141 1.00 92.19 140 ASP A O 1
ATOM 1079 N N . GLU A 1 141 ? -6.292 -4.021 4.672 1.00 90.62 141 GLU A N 1
ATOM 1080 C CA . GLU A 1 141 ? -6.039 -4.073 6.122 1.00 90.62 141 GLU A CA 1
ATOM 1081 C C . GLU A 1 141 ? -6.184 -5.490 6.664 1.00 90.62 141 GLU A C 1
ATOM 1083 O O . GLU A 1 141 ? -5.391 -5.887 7.492 1.00 90.62 141 GLU A O 1
ATOM 1088 N N . ASP A 1 142 ? -7.085 -6.297 6.105 1.00 91.19 142 ASP A N 1
ATOM 1089 C CA . ASP A 1 142 ? -7.178 -7.727 6.378 1.00 91.19 142 ASP A CA 1
ATOM 1090 C C . ASP A 1 142 ? -6.972 -8.505 5.068 1.00 91.19 142 ASP A C 1
ATOM 1092 O O . ASP A 1 142 ? -7.871 -8.671 4.229 1.00 91.19 142 ASP A O 1
ATOM 1096 N N . THR A 1 143 ? -5.747 -8.995 4.847 1.00 94.38 143 THR A N 1
ATOM 1097 C CA . THR A 1 143 ? -5.391 -9.678 3.595 1.00 94.38 143 THR A CA 1
ATOM 1098 C C . THR A 1 143 ? -6.209 -10.958 3.365 1.00 94.38 143 THR A C 1
ATOM 1100 O O . THR A 1 143 ? -6.321 -11.434 2.214 1.00 94.38 143 THR A O 1
ATOM 1103 N N . ASP A 1 144 ? -6.717 -11.598 4.417 1.00 92.50 144 ASP A N 1
ATOM 1104 C CA . ASP A 1 144 ? -7.313 -12.925 4.311 1.00 92.50 144 ASP A CA 1
ATOM 1105 C C . ASP A 1 144 ? -8.790 -13.039 4.705 1.00 92.50 144 ASP A C 1
ATOM 1107 O O . ASP A 1 144 ? -9.444 -14.004 4.262 1.00 92.50 144 ASP A O 1
ATOM 1111 N N . GLY A 1 145 ? -9.343 -11.965 5.261 1.00 90.50 145 GLY A N 1
ATOM 1112 C CA . GLY A 1 145 ? -10.766 -11.735 5.459 1.00 90.50 145 GLY A CA 1
ATOM 1113 C C . GLY A 1 145 ? -11.308 -12.548 6.622 1.00 90.50 145 GLY A C 1
ATOM 1114 O O . GLY A 1 145 ? -12.322 -13.236 6.426 1.00 90.50 145 GLY A O 1
ATOM 1115 N N . ASP A 1 146 ? -10.581 -12.584 7.731 1.00 86.25 146 ASP A N 1
ATOM 1116 C CA . ASP A 1 146 ? -10.898 -13.369 8.919 1.00 86.25 146 ASP A CA 1
ATOM 1117 C C . ASP A 1 146 ? -11.251 -12.551 10.153 1.00 86.25 146 ASP A C 1
ATOM 1119 O O . ASP A 1 146 ? -11.577 -13.176 11.161 1.00 86.25 146 ASP A O 1
ATOM 1123 N N . GLY A 1 147 ? -11.268 -11.224 10.006 1.00 82.44 147 GLY A N 1
ATOM 1124 C CA . GLY A 1 147 ? -11.676 -10.273 11.030 1.00 82.44 147 GLY A CA 1
ATOM 1125 C C . GLY A 1 147 ? -10.493 -9.594 11.705 1.00 82.44 147 GLY A C 1
ATOM 1126 O O . GLY A 1 147 ? -10.640 -8.472 12.137 1.00 82.44 147 GLY A O 1
ATOM 1127 N N . GLN A 1 148 ? -9.294 -10.188 11.700 1.00 85.50 148 GLN A N 1
ATOM 1128 C CA . GLN A 1 148 ? -8.114 -9.562 12.298 1.00 85.50 148 GLN A CA 1
ATOM 1129 C C . GLN A 1 148 ? -7.276 -8.809 11.268 1.00 85.50 148 GLN A C 1
ATOM 1131 O O . GLN A 1 148 ? -6.807 -9.406 10.293 1.00 85.50 148 GLN A O 1
ATOM 1136 N N . ASP A 1 149 ? -6.977 -7.537 11.531 1.00 88.06 149 ASP A N 1
ATOM 1137 C CA . ASP A 1 149 ? -6.093 -6.769 10.657 1.00 88.06 149 ASP A CA 1
ATOM 1138 C C . ASP A 1 149 ? -4.653 -7.354 10.585 1.00 88.06 149 ASP A C 1
ATOM 1140 O O . ASP A 1 149 ? -4.101 -7.979 11.504 1.00 88.06 149 ASP A O 1
ATOM 1144 N N . ASP A 1 150 ? -3.987 -7.133 9.452 1.00 91.50 150 ASP A N 1
ATOM 1145 C CA . ASP A 1 150 ? -2.625 -7.562 9.136 1.00 91.50 150 ASP A CA 1
ATOM 1146 C C . ASP A 1 150 ? -1.622 -7.037 10.197 1.00 91.50 150 ASP A C 1
ATOM 1148 O O . ASP A 1 150 ? -0.553 -7.629 10.432 1.00 91.50 150 ASP A O 1
ATOM 1152 N N . GLY A 1 151 ? -1.904 -5.901 10.839 1.00 89.69 151 GLY A N 1
ATOM 1153 C CA . GLY A 1 151 ? -1.127 -5.324 11.936 1.00 89.69 151 GLY A CA 1
ATOM 1154 C C . GLY A 1 151 ? -1.092 -6.181 13.181 1.00 89.69 151 GLY A C 1
ATOM 1155 O O . GLY A 1 151 ? -0.016 -6.443 13.758 1.00 89.69 151 GLY A O 1
ATOM 1156 N N . ASP A 1 152 ? -2.264 -6.636 13.556 1.00 86.69 152 ASP A N 1
ATOM 1157 C CA . ASP A 1 152 ? -2.625 -7.317 14.775 1.00 86.69 152 ASP A CA 1
ATOM 1158 C C . ASP A 1 152 ? -2.241 -8.765 14.712 1.00 86.69 152 ASP A C 1
ATOM 1160 O O . ASP A 1 152 ? -1.637 -9.289 15.657 1.00 86.69 152 ASP A O 1
ATOM 1164 N N . GLU A 1 153 ? -2.295 -9.348 13.529 1.00 92.44 153 GLU A N 1
ATOM 1165 C CA . GLU A 1 153 ? -1.708 -10.651 13.301 1.00 92.44 153 GLU A CA 1
ATOM 1166 C C . GLU A 1 153 ? -0.195 -10.696 13.579 1.00 92.44 153 GLU A C 1
ATOM 1168 O O . GLU A 1 153 ? 0.388 -11.713 14.000 1.00 92.44 153 GLU A O 1
ATOM 1173 N N . LEU A 1 154 ? 0.518 -9.573 13.412 1.00 90.50 154 LEU A N 1
ATOM 1174 C CA . LEU A 1 154 ? 1.928 -9.498 13.818 1.00 90.50 154 LEU A CA 1
ATOM 1175 C C . LEU A 1 154 ? 2.093 -9.512 15.336 1.00 90.50 154 LEU A C 1
ATOM 1177 O O . LEU A 1 154 ? 3.141 -9.985 15.824 1.00 90.50 154 LEU A O 1
ATOM 1181 N N . ARG A 1 155 ? 1.111 -8.971 16.063 1.00 85.31 155 ARG A N 1
ATOM 1182 C CA . ARG A 1 155 ? 1.046 -8.892 17.527 1.00 85.31 155 ARG A CA 1
ATOM 1183 C C . ARG A 1 155 ? 0.652 -10.243 18.126 1.00 85.31 155 ARG A C 1
ATOM 1185 O O . ARG A 1 155 ? 1.396 -10.729 18.989 1.00 85.31 155 ARG A O 1
ATOM 1192 N N . THR A 1 156 ? -0.407 -10.869 17.625 1.00 85.56 156 THR A N 1
ATOM 1193 C CA . THR A 1 156 ? -0.969 -12.164 18.062 1.00 85.56 156 THR A CA 1
ATOM 1194 C C . THR A 1 156 ? -0.174 -13.364 17.521 1.00 85.56 156 THR A C 1
ATOM 1196 O O . THR A 1 156 ? -0.155 -14.438 18.131 1.00 85.56 156 THR A O 1
ATOM 1199 N N . HIS A 1 157 ? 0.640 -13.155 16.478 1.00 89.06 157 HIS A N 1
ATOM 1200 C CA . HIS A 1 157 ? 1.463 -14.167 15.799 1.00 89.06 157 HIS A CA 1
ATOM 1201 C C . HIS A 1 157 ? 0.674 -15.191 14.968 1.00 89.06 157 HIS A C 1
ATOM 1203 O O . HIS A 1 157 ? 1.112 -16.350 14.846 1.00 89.06 157 HIS A O 1
ATOM 1209 N N . THR A 1 158 ? -0.419 -14.738 14.375 1.00 92.62 158 THR A N 1
ATOM 1210 C CA . THR A 1 158 ? -1.241 -15.404 13.355 1.00 92.62 158 THR A CA 1
ATOM 1211 C C . THR A 1 158 ? -0.667 -15.089 11.961 1.00 92.62 158 THR A C 1
ATOM 1213 O O . THR A 1 158 ? 0.557 -14.887 11.829 1.00 92.62 158 THR A O 1
ATOM 1216 N N . SER A 1 159 ? -1.433 -15.225 10.882 1.00 94.19 159 SER A N 1
ATOM 1217 C CA . SER A 1 159 ? -0.894 -15.263 9.522 1.00 94.19 159 SER A CA 1
ATOM 1218 C C . SER A 1 159 ? -1.816 -14.593 8.512 1.00 94.19 159 SER A C 1
ATOM 1220 O O . SER A 1 159 ? -2.632 -15.331 7.983 1.00 94.19 159 SER A O 1
ATOM 1222 N N . MET A 1 160 ? -1.431 -13.387 8.056 1.00 94.75 160 MET A N 1
ATOM 1223 C CA . MET A 1 160 ? -1.918 -12.518 6.942 1.00 94.75 160 MET A CA 1
ATOM 1224 C C . MET A 1 160 ? -2.370 -13.132 5.624 1.00 94.75 160 MET A C 1
ATOM 1226 O O . MET A 1 160 ? -2.370 -12.499 4.581 1.00 94.75 160 MET A O 1
ATOM 1230 N N . THR A 1 161 ? -2.551 -14.430 5.535 1.00 95.69 161 THR A N 1
ATOM 1231 C CA . THR A 1 161 ? -2.916 -15.129 4.299 1.00 95.69 161 THR A CA 1
ATOM 1232 C C . THR A 1 161 ? -3.674 -16.427 4.590 1.00 95.69 161 THR A C 1
ATOM 1234 O O . THR A 1 161 ? -3.908 -17.224 3.663 1.00 95.69 161 THR A O 1
ATOM 1237 N N . VAL A 1 162 ? -3.924 -16.723 5.864 1.00 95.94 162 VAL A N 1
ATOM 1238 C CA . VAL A 1 162 ? -4.559 -17.914 6.397 1.00 95.94 162 VAL A CA 1
ATOM 1239 C C . VAL A 1 162 ? -5.449 -17.532 7.590 1.00 95.94 162 VAL A C 1
ATOM 1241 O O . VAL A 1 162 ? -5.013 -17.729 8.714 1.00 95.94 162 VAL A O 1
ATOM 1244 N N . ALA A 1 163 ? -6.716 -17.256 7.283 1.00 94.94 163 ALA A N 1
ATOM 1245 C CA . ALA A 1 163 ? -7.874 -17.101 8.174 1.00 94.94 163 ALA A CA 1
ATOM 1246 C C . ALA A 1 163 ? -8.090 -18.080 9.348 1.00 94.94 163 ALA A C 1
ATOM 1248 O O . ALA A 1 163 ? -9.140 -18.090 9.958 1.00 94.94 163 ALA A O 1
ATOM 1249 N N . ASP A 1 164 ? -7.236 -19.080 9.531 1.00 95.44 164 ASP A N 1
ATOM 1250 C CA . ASP A 1 164 ? -7.296 -20.056 10.628 1.00 95.44 164 ASP A CA 1
ATOM 1251 C C . ASP A 1 164 ? -5.892 -20.672 10.677 1.00 95.44 164 ASP A C 1
ATOM 1253 O O . ASP A 1 164 ? -5.586 -21.708 10.044 1.00 95.44 164 ASP A O 1
ATOM 1257 N N . THR A 1 165 ? -4.970 -19.962 11.329 1.00 94.88 165 THR A N 1
ATOM 1258 C CA . THR A 1 165 ? -3.537 -20.270 11.330 1.00 94.88 165 THR A CA 1
ATOM 1259 C C . THR A 1 165 ? -3.285 -21.683 11.844 1.00 94.88 165 THR A C 1
ATOM 1261 O O . THR A 1 165 ? -2.434 -22.429 11.315 1.00 94.88 165 THR A O 1
ATOM 1264 N N . ASP A 1 166 ? -4.020 -22.099 12.871 1.00 93.25 166 ASP A N 1
ATOM 1265 C CA . ASP A 1 166 ? -3.765 -23.328 13.615 1.00 93.25 166 ASP A CA 1
ATOM 1266 C C . ASP A 1 166 ? -4.653 -24.522 13.180 1.00 93.25 166 ASP A C 1
ATOM 1268 O O . ASP A 1 166 ? -4.293 -25.694 13.404 1.00 93.25 166 ASP A O 1
ATOM 1272 N N . HIS A 1 167 ? -5.675 -24.238 12.371 1.00 94.56 167 HIS A N 1
ATOM 1273 C CA . HIS A 1 167 ? -6.644 -25.152 11.775 1.00 94.56 167 HIS A CA 1
ATOM 1274 C C . HIS A 1 167 ? -7.543 -25.865 12.794 1.00 94.56 167 HIS A C 1
ATOM 1276 O O . HIS A 1 167 ? -7.853 -27.063 12.605 1.00 94.56 167 HIS A O 1
ATOM 1282 N N . ASP A 1 168 ? -7.916 -25.201 13.887 1.00 93.56 168 ASP A N 1
ATOM 1283 C CA . ASP A 1 168 ? -8.817 -25.759 14.895 1.00 93.56 168 ASP A CA 1
ATOM 1284 C C . ASP A 1 168 ? -10.312 -25.581 14.570 1.00 93.56 168 ASP A C 1
ATOM 1286 O O . ASP A 1 168 ? -11.136 -26.396 15.028 1.00 93.56 168 ASP A O 1
ATOM 1290 N N . GLY A 1 169 ? -10.624 -24.676 13.635 1.00 92.38 169 GLY A N 1
ATOM 1291 C CA . GLY A 1 169 ? -11.961 -24.398 13.120 1.00 92.38 169 GLY A CA 1
ATOM 1292 C C . GLY A 1 169 ? -12.612 -23.118 13.645 1.00 92.38 169 GLY A C 1
ATOM 1293 O O . GLY A 1 169 ? -13.795 -22.939 13.337 1.00 92.38 169 GLY A O 1
ATOM 1294 N N . THR A 1 170 ? -11.874 -22.317 14.407 1.00 89.75 170 THR A N 1
ATOM 1295 C CA . THR A 1 170 ? -12.122 -20.902 14.734 1.00 89.75 170 THR A CA 1
ATOM 1296 C C . THR A 1 170 ? -11.227 -20.059 13.816 1.00 89.75 170 THR A C 1
ATOM 1298 O O . THR A 1 170 ? -10.165 -20.552 13.432 1.00 89.75 170 THR A O 1
ATOM 1301 N N . VAL A 1 171 ? -11.687 -18.892 13.360 1.00 91.81 171 VAL A N 1
ATOM 1302 C CA . VAL A 1 171 ? -10.813 -17.978 12.598 1.00 91.81 171 VAL A CA 1
ATOM 1303 C C . VAL A 1 171 ? -9.884 -17.224 13.553 1.00 91.81 171 VAL A C 1
ATOM 1305 O O . VAL A 1 171 ? -10.120 -17.282 14.759 1.00 91.81 171 VAL A O 1
ATOM 1308 N N . ASP A 1 172 ? -8.787 -16.635 13.066 1.00 90.56 172 ASP A N 1
ATOM 1309 C CA . ASP A 1 172 ? -7.791 -16.034 13.964 1.00 90.56 172 ASP A CA 1
ATOM 1310 C C . ASP A 1 172 ? -8.310 -14.743 14.641 1.00 90.56 172 ASP A C 1
ATOM 1312 O O . ASP A 1 172 ? -7.878 -14.461 15.768 1.00 90.56 172 ASP A O 1
ATOM 1316 N N . GLY A 1 173 ? -9.247 -14.030 13.998 1.00 87.69 173 GLY A N 1
ATOM 1317 C CA . GLY A 1 173 ? -10.055 -12.934 14.557 1.00 87.69 173 GLY A CA 1
ATOM 1318 C C . GLY A 1 173 ? -10.902 -13.361 15.762 1.00 87.69 173 GLY A C 1
ATOM 1319 O O . GLY A 1 173 ? -10.547 -13.030 16.891 1.00 87.69 173 GLY A O 1
ATOM 1320 N N . ASP A 1 174 ? -11.872 -14.267 15.562 1.00 87.38 174 ASP A N 1
ATOM 1321 C CA . ASP A 1 174 ? -12.702 -14.924 16.604 1.00 87.38 174 ASP A CA 1
ATOM 1322 C C . ASP A 1 174 ? -11.932 -15.616 17.775 1.00 87.38 174 ASP A C 1
ATOM 1324 O O . ASP A 1 174 ? -12.540 -16.158 18.716 1.00 87.38 174 ASP A O 1
ATOM 1328 N N . GLU A 1 175 ? -10.606 -15.778 17.702 1.00 89.75 175 GLU A N 1
ATOM 1329 C CA . GLU A 1 175 ? -9.831 -16.438 18.760 1.00 89.75 175 GLU A CA 1
ATOM 1330 C C . GLU A 1 175 ? -9.621 -15.513 19.972 1.00 89.75 175 GLU A C 1
ATOM 1332 O O . GLU A 1 175 ? -9.476 -14.320 19.837 1.00 89.75 175 GLU A O 1
ATOM 1337 N N . ASP A 1 176 ? -9.497 -16.078 21.176 1.00 84.81 176 ASP A N 1
ATOM 1338 C CA . ASP A 1 176 ? -9.152 -15.342 22.411 1.00 84.81 176 ASP A CA 1
ATOM 1339 C C . ASP A 1 176 ? -7.785 -15.859 22.898 1.00 84.81 176 ASP A C 1
ATOM 1341 O O . ASP A 1 176 ? -7.674 -16.794 23.715 1.00 84.81 176 ASP A O 1
ATOM 1345 N N . ALA A 1 177 ? -6.706 -15.351 22.289 1.00 84.62 177 ALA A N 1
ATOM 1346 C CA . ALA A 1 177 ? -5.347 -15.868 22.492 1.00 84.62 177 ALA A CA 1
ATOM 1347 C C . ALA A 1 177 ? -4.844 -15.648 23.933 1.00 84.62 177 ALA A C 1
ATOM 1349 O O . ALA A 1 177 ? -3.993 -16.399 24.450 1.00 84.62 177 ALA A O 1
ATOM 1350 N N . ASP A 1 178 ? -5.376 -14.612 24.569 1.00 80.25 178 ASP A N 1
ATOM 1351 C CA . ASP A 1 178 ? -5.075 -14.090 25.893 1.00 80.25 178 ASP A CA 1
ATOM 1352 C C . ASP A 1 178 ? -5.843 -14.839 27.017 1.00 80.25 178 ASP A C 1
ATOM 1354 O O . ASP A 1 178 ? -5.289 -15.161 28.089 1.00 80.25 178 ASP A O 1
ATOM 1358 N N . ALA A 1 179 ? -7.052 -15.297 26.692 1.00 84.50 179 ALA A N 1
ATOM 1359 C CA . ALA A 1 179 ? -8.065 -15.901 27.549 1.00 84.50 179 ALA A CA 1
ATOM 1360 C C . ALA A 1 179 ? -8.695 -14.936 28.571 1.00 84.50 179 ALA A C 1
ATOM 1362 O O . ALA A 1 179 ? -8.982 -15.366 29.711 1.00 84.50 179 ALA A O 1
ATOM 1363 N N . ASP A 1 180 ? -8.879 -13.664 28.216 1.00 75.75 180 ASP A N 1
ATOM 1364 C CA . ASP A 1 180 ? -9.538 -12.664 29.062 1.00 75.75 180 ASP A CA 1
ATOM 1365 C C . ASP A 1 180 ? -11.020 -12.432 28.729 1.00 75.75 180 ASP A C 1
ATOM 1367 O O . ASP A 1 180 ? -11.770 -12.019 29.629 1.00 75.75 180 ASP A O 1
ATOM 1371 N N . GLY A 1 181 ? -11.460 -12.908 27.563 1.00 77.12 181 GLY A N 1
ATOM 1372 C CA . GLY A 1 181 ? -12.851 -12.956 27.131 1.00 77.12 181 GLY A CA 1
ATOM 1373 C C . GLY A 1 181 ? -13.238 -11.940 26.061 1.00 77.12 181 GLY A C 1
ATOM 1374 O O . GLY A 1 181 ? -14.445 -11.836 25.847 1.00 77.12 181 GLY A O 1
ATOM 1375 N N . VAL A 1 182 ? -12.264 -11.250 25.469 1.00 71.62 182 VAL A N 1
ATOM 1376 C CA . VAL A 1 182 ? -12.375 -10.434 24.247 1.00 71.62 182 VAL A CA 1
ATOM 1377 C C . VAL A 1 182 ? -11.799 -11.254 23.079 1.00 71.62 182 VAL A C 1
ATOM 1379 O O . VAL A 1 182 ? -10.917 -12.094 23.322 1.00 71.62 182 VAL A O 1
ATOM 1382 N N . ALA A 1 183 ? -12.366 -11.151 21.874 1.00 80.12 183 ALA A N 1
ATOM 1383 C CA . ALA A 1 183 ? -11.779 -11.799 20.700 1.00 80.12 183 ALA A CA 1
ATOM 1384 C C . ALA A 1 183 ? -10.533 -11.022 20.254 1.00 80.12 183 ALA A C 1
ATOM 1386 O O . ALA A 1 183 ? -10.235 -9.953 20.767 1.00 80.12 183 ALA A O 1
ATOM 1387 N N . ASN A 1 184 ? -9.708 -11.613 19.396 1.00 79.62 184 ASN A N 1
ATOM 1388 C CA . ASN A 1 184 ? -8.442 -10.989 19.042 1.00 79.62 184 ASN A CA 1
ATOM 1389 C C . ASN A 1 184 ? -8.623 -9.819 18.064 1.00 79.62 184 ASN A C 1
ATOM 1391 O O . ASN A 1 184 ? -7.681 -9.032 17.972 1.00 79.62 184 ASN A O 1
ATOM 1395 N N . GLU A 1 185 ? -9.723 -9.806 17.299 1.00 77.44 185 GLU A N 1
ATOM 1396 C CA . GLU A 1 185 ? -10.159 -8.653 16.494 1.00 77.44 185 GLU A CA 1
ATOM 1397 C C . GLU A 1 185 ? -10.457 -7.473 17.432 1.00 77.44 185 GLU A C 1
ATOM 1399 O O . GLU A 1 185 ? -9.660 -6.549 17.455 1.00 77.44 185 GLU A O 1
ATOM 1404 N N . ASP A 1 186 ? -11.334 -7.636 18.424 1.00 74.00 186 ASP A N 1
ATOM 1405 C CA . ASP A 1 186 ? -11.669 -6.604 19.431 1.00 74.00 186 ASP A CA 1
ATOM 1406 C C . ASP A 1 186 ? -10.580 -6.279 20.506 1.00 74.00 186 ASP A C 1
ATOM 1408 O O . ASP A 1 186 ? -10.833 -5.759 21.593 1.00 74.00 186 ASP A O 1
ATOM 1412 N N . GLU A 1 187 ? -9.300 -6.610 20.300 1.00 72.62 187 GLU A N 1
ATOM 1413 C CA . GLU A 1 187 ? -8.253 -6.350 21.320 1.00 72.62 187 GLU A CA 1
ATOM 1414 C C . GLU A 1 187 ? -7.539 -4.998 21.170 1.00 72.62 187 GLU A C 1
ATOM 1416 O O . GLU A 1 187 ? -6.868 -4.526 22.110 1.00 72.62 187 GLU A O 1
ATOM 1421 N N . ASP A 1 188 ? -7.599 -4.379 19.998 1.00 63.62 188 ASP A N 1
ATOM 1422 C CA . ASP A 1 188 ? -7.116 -3.017 19.803 1.00 63.62 188 ASP A CA 1
ATOM 1423 C C . ASP A 1 188 ? -8.138 -1.979 20.285 1.00 63.62 188 ASP A C 1
ATOM 1425 O O . ASP A 1 188 ? -7.712 -1.114 21.061 1.00 63.62 188 ASP A O 1
ATOM 1429 N N . ASP A 1 189 ? -9.438 -2.137 20.017 1.00 57.91 189 ASP A N 1
ATOM 1430 C CA . ASP A 1 189 ? -10.516 -1.299 20.572 1.00 57.91 189 ASP A CA 1
ATOM 1431 C C . ASP A 1 189 ? -10.460 -1.255 22.114 1.00 57.91 189 ASP A C 1
ATOM 1433 O O . ASP A 1 189 ? -10.409 -0.190 22.745 1.00 57.91 189 ASP A O 1
ATOM 1437 N N . ALA A 1 190 ? -10.251 -2.411 22.751 1.00 51.88 190 ALA A N 1
ATOM 1438 C CA . ALA A 1 190 ? -10.382 -2.562 24.191 1.00 51.88 190 ALA A CA 1
ATOM 1439 C C . ALA A 1 190 ? -9.199 -1.928 24.936 1.00 51.88 190 ALA A C 1
ATOM 1441 O O . ALA A 1 190 ? -9.204 -1.786 26.174 1.00 51.88 190 ALA A O 1
ATOM 1442 N N . THR A 1 191 ? -8.133 -1.584 24.201 1.00 51.03 191 THR A N 1
ATOM 1443 C CA . THR A 1 191 ? -6.905 -0.986 24.733 1.00 51.03 191 THR A CA 1
ATOM 1444 C C . THR A 1 191 ? -6.537 0.375 24.140 1.00 51.03 191 THR A C 1
ATOM 1446 O O . THR A 1 191 ? -5.658 1.051 24.715 1.00 51.03 191 THR A O 1
ATOM 1449 N N . GLU A 1 192 ? -7.201 0.797 23.066 1.00 50.28 192 GLU A N 1
ATOM 1450 C CA . GLU A 1 192 ? -7.182 2.148 22.516 1.00 50.28 192 GLU A CA 1
ATOM 1451 C C . GLU A 1 192 ? -7.782 3.133 23.534 1.00 50.28 192 GLU A C 1
ATOM 1453 O O . GLU A 1 192 ? -8.499 2.795 24.472 1.00 50.28 192 GLU A O 1
ATOM 1458 N N . ALA A 1 193 ? -7.334 4.385 23.476 1.00 43.25 193 ALA A N 1
ATOM 1459 C CA . ALA A 1 193 ? -7.744 5.407 24.432 1.00 43.25 193 ALA A CA 1
ATOM 1460 C C . ALA A 1 193 ? -8.426 6.533 23.669 1.00 43.25 193 ALA A C 1
ATOM 1462 O O . ALA A 1 193 ? -7.746 7.486 23.274 1.00 43.25 193 ALA A O 1
ATOM 1463 N N . CYS A 1 194 ? -9.747 6.427 23.535 1.00 48.81 194 CYS A N 1
ATOM 1464 C CA . CYS A 1 194 ? -10.623 7.383 22.863 1.00 48.81 194 CYS A CA 1
ATOM 1465 C C . CYS A 1 194 ? -10.132 7.752 21.442 1.00 48.81 194 CYS A C 1
ATOM 1467 O O . CYS A 1 194 ? -9.812 8.921 21.177 1.00 48.81 194 CYS A O 1
ATOM 1469 N N . VAL A 1 195 ? -9.996 6.767 20.555 1.00 44.97 195 VAL A N 1
ATOM 1470 C CA . VAL A 1 195 ? -9.787 6.988 19.116 1.00 44.97 195 VAL A CA 1
ATOM 1471 C C . VAL A 1 195 ? -11.021 6.442 18.412 1.00 44.97 195 VAL A C 1
ATOM 1473 O O . VAL A 1 195 ? -11.484 5.381 18.782 1.00 44.97 195 VAL A O 1
ATOM 1476 N N . ALA A 1 196 ? -11.572 7.221 17.483 1.00 46.09 196 ALA A N 1
ATOM 1477 C CA . ALA A 1 196 ? -12.685 6.786 16.647 1.00 46.09 196 ALA A CA 1
ATOM 1478 C C . ALA A 1 196 ? -12.252 5.611 15.769 1.00 46.09 196 ALA A C 1
ATOM 1480 O O . ALA A 1 196 ? -11.144 5.702 15.225 1.00 46.09 196 ALA A O 1
ATOM 1481 N N . ASP A 1 197 ? -13.144 4.638 15.591 1.00 54.34 197 ASP A N 1
ATOM 1482 C CA . ASP A 1 197 ? -12.974 3.427 14.779 1.00 54.34 197 ASP A CA 1
ATOM 1483 C C . ASP A 1 197 ? -12.366 3.811 13.436 1.00 54.34 197 ASP A C 1
ATOM 1485 O O . ASP A 1 197 ? -12.962 4.518 12.606 1.00 54.34 197 ASP A O 1
ATOM 1489 N N . ASP A 1 198 ? -11.084 3.499 13.268 1.00 53.16 198 ASP A N 1
ATOM 1490 C CA . ASP A 1 198 ? -10.329 3.974 12.119 1.00 53.16 198 ASP A CA 1
ATOM 1491 C C . ASP A 1 198 ? -10.653 3.203 10.839 1.00 53.16 198 ASP A C 1
ATOM 1493 O O . ASP A 1 198 ? -10.379 3.732 9.745 1.00 53.16 198 ASP A O 1
ATOM 1497 N N . ASP A 1 199 ? -11.366 2.085 10.999 1.00 67.12 199 ASP A N 1
ATOM 1498 C CA . ASP A 1 199 ? -11.722 1.115 9.973 1.00 67.12 199 ASP A CA 1
ATOM 1499 C C . ASP A 1 199 ? -13.252 0.966 9.767 1.00 67.12 199 ASP A C 1
ATOM 1501 O O . ASP A 1 199 ? -13.714 -0.046 9.266 1.00 67.12 199 ASP A O 1
ATOM 1505 N N . ASP A 1 200 ? -14.048 2.011 10.041 1.00 71.31 200 ASP A N 1
ATOM 1506 C CA . ASP A 1 200 ? -15.474 2.107 9.650 1.00 71.31 200 ASP A CA 1
ATOM 1507 C C . ASP A 1 200 ? -15.618 2.583 8.180 1.00 71.31 200 ASP A C 1
ATOM 1509 O O . ASP A 1 200 ? -15.532 3.784 7.842 1.00 71.31 200 ASP A O 1
ATOM 1513 N N . ALA A 1 201 ? -15.794 1.648 7.238 1.00 78.25 201 ALA A N 1
ATOM 1514 C CA . ALA A 1 201 ? -15.776 1.971 5.811 1.00 78.25 201 ALA A CA 1
ATOM 1515 C C . ALA A 1 201 ? -17.057 2.637 5.289 1.00 78.25 201 ALA A C 1
ATOM 1517 O O . ALA A 1 201 ? -17.018 3.281 4.214 1.00 78.25 201 ALA A O 1
ATOM 1518 N N . ASP A 1 202 ? -18.184 2.518 5.987 1.00 69.44 202 ASP A N 1
ATOM 1519 C CA . ASP A 1 202 ? -19.464 3.070 5.547 1.00 69.44 202 ASP A CA 1
ATOM 1520 C C . ASP A 1 202 ? -20.013 4.228 6.393 1.00 69.44 202 ASP A C 1
ATOM 1522 O O . ASP A 1 202 ? -20.855 4.998 5.891 1.00 69.44 202 ASP A O 1
ATOM 1526 N N . GLY A 1 203 ? -19.357 4.510 7.513 1.00 73.12 203 GLY A N 1
ATOM 1527 C CA . GLY A 1 203 ? -19.559 5.674 8.357 1.00 73.12 203 GLY A CA 1
ATOM 1528 C C . GLY A 1 203 ? -20.734 5.509 9.306 1.00 73.12 203 GLY A C 1
ATOM 1529 O O . GLY A 1 203 ? -21.477 6.493 9.467 1.00 73.12 203 GLY A O 1
ATOM 1530 N N . ASP A 1 204 ? -20.968 4.300 9.799 1.00 68.00 204 ASP A N 1
ATOM 1531 C CA . ASP A 1 204 ? -22.094 3.955 10.657 1.00 68.00 204 ASP A CA 1
ATOM 1532 C C . ASP A 1 204 ? -21.727 3.652 12.110 1.00 68.00 204 ASP A C 1
ATOM 1534 O O . ASP A 1 204 ? -22.652 3.464 12.899 1.00 68.00 204 ASP A O 1
ATOM 1538 N N . HIS A 1 205 ? -20.435 3.791 12.432 1.00 69.88 205 HIS A N 1
ATOM 1539 C CA . HIS A 1 205 ? -19.841 3.691 13.763 1.00 69.88 205 HIS A CA 1
ATOM 1540 C C . HIS A 1 205 ? -19.791 2.256 14.313 1.00 69.88 205 HIS A C 1
ATOM 1542 O O . HIS A 1 205 ? -19.762 2.054 15.518 1.00 69.88 205 HIS A O 1
ATOM 1548 N N . VAL A 1 206 ? -19.776 1.262 13.424 1.00 71.94 206 VAL A N 1
ATOM 1549 C CA . VAL A 1 206 ? -19.316 -0.098 13.723 1.00 71.94 206 VAL A CA 1
ATOM 1550 C C . VAL A 1 206 ? -18.011 -0.316 12.965 1.00 71.94 206 VAL A C 1
ATOM 1552 O O . VAL A 1 206 ? -17.913 0.047 11.788 1.00 71.94 206 VAL A O 1
ATOM 1555 N N . ALA A 1 207 ? -16.997 -0.897 13.606 1.00 72.81 207 ALA A N 1
ATOM 1556 C CA . ALA A 1 207 ? -15.778 -1.266 12.898 1.00 72.81 207 ALA A CA 1
ATOM 1557 C C . ALA A 1 207 ? -16.077 -2.342 11.834 1.00 72.81 207 ALA A C 1
ATOM 1559 O O . ALA A 1 207 ? -16.915 -3.230 12.025 1.00 72.81 207 ALA A O 1
ATOM 1560 N N . ASP A 1 208 ? -15.376 -2.293 10.692 1.00 70.31 208 ASP A N 1
ATOM 1561 C CA . ASP A 1 208 ? -15.563 -3.258 9.597 1.00 70.31 208 ASP A CA 1
ATOM 1562 C C . ASP A 1 208 ? -15.393 -4.729 10.061 1.00 70.31 208 ASP A C 1
ATOM 1564 O O . ASP A 1 208 ? -15.952 -5.643 9.434 1.00 70.31 208 ASP A O 1
ATOM 1568 N N . GLU A 1 209 ? -14.624 -4.965 11.130 1.00 64.94 209 GLU A N 1
ATOM 1569 C CA . GLU A 1 209 ? -14.414 -6.279 11.749 1.00 64.94 209 GLU A CA 1
ATOM 1570 C C . GLU A 1 209 ? -15.628 -6.769 12.565 1.00 64.94 209 GLU A C 1
ATOM 1572 O O . GLU A 1 209 ? -16.065 -7.909 12.359 1.00 64.94 209 GLU A O 1
ATOM 1577 N N . ASP A 1 210 ? -16.289 -5.896 13.327 1.00 71.44 210 ASP A N 1
ATOM 1578 C CA . ASP A 1 210 ? -17.444 -6.223 14.191 1.00 71.44 210 ASP A CA 1
ATOM 1579 C C . ASP A 1 210 ? -18.758 -6.429 13.429 1.00 71.44 210 ASP A C 1
ATOM 1581 O O . ASP A 1 210 ? -19.659 -7.181 13.833 1.00 71.44 210 ASP A O 1
ATOM 1585 N N . GLU A 1 211 ? -18.865 -5.811 12.255 1.00 73.12 211 GLU A N 1
ATOM 1586 C CA . GLU A 1 211 ? -19.979 -5.937 11.308 1.00 73.12 211 GLU A CA 1
ATOM 1587 C C . GLU A 1 211 ? -20.373 -7.405 11.052 1.00 73.12 211 GLU A C 1
ATOM 1589 O O . GLU A 1 211 ? -21.542 -7.767 10.837 1.00 73.12 211 GLU A O 1
ATOM 1594 N N . ASN A 1 212 ? -19.384 -8.299 11.091 1.00 68.44 212 ASN A N 1
ATOM 1595 C CA . ASN A 1 212 ? -19.560 -9.723 10.857 1.00 68.44 212 ASN A CA 1
ATOM 1596 C C . ASN A 1 212 ? -20.325 -10.420 12.010 1.00 68.44 212 ASN A C 1
ATOM 1598 O O . ASN A 1 212 ? -21.157 -11.315 11.756 1.00 68.44 212 ASN A O 1
ATOM 1602 N N . GLU A 1 213 ? -20.088 -9.977 13.244 1.00 68.00 213 GLU A N 1
ATOM 1603 C CA . GLU A 1 213 ? -20.661 -10.530 14.466 1.00 68.00 213 GLU A CA 1
ATOM 1604 C C . GLU A 1 213 ? -22.096 -10.040 14.689 1.00 68.00 213 GLU A C 1
ATOM 1606 O O . GLU A 1 213 ? -22.995 -10.835 15.020 1.00 68.00 213 GLU A O 1
ATOM 1611 N N . LEU A 1 214 ? -22.325 -8.758 14.396 1.00 68.81 214 LEU A N 1
ATOM 1612 C CA . LEU A 1 214 ? -23.616 -8.067 14.471 1.00 68.81 214 LEU A CA 1
ATOM 1613 C C . LEU A 1 214 ? -24.534 -8.428 13.287 1.00 68.81 214 LEU A C 1
ATOM 1615 O O . LEU A 1 214 ? -25.767 -8.424 13.381 1.00 68.81 214 LEU A O 1
ATOM 1619 N N . GLY A 1 215 ? -23.948 -8.917 12.190 1.00 70.50 215 GLY A N 1
ATOM 1620 C CA . GLY A 1 215 ? -24.668 -9.398 11.011 1.00 70.50 215 GLY A CA 1
ATOM 1621 C C . GLY A 1 215 ? -24.998 -8.309 9.991 1.00 70.50 215 GLY A C 1
ATOM 1622 O O . GLY A 1 215 ? -25.867 -8.550 9.133 1.00 70.50 215 GLY A O 1
ATOM 1623 N N . GLY A 1 216 ? -24.293 -7.183 10.087 1.00 75.50 216 GLY A N 1
ATOM 1624 C CA . GLY A 1 216 ? -24.246 -6.085 9.136 1.00 75.50 216 GLY A CA 1
ATOM 1625 C C . GLY A 1 216 ? -23.373 -6.388 7.914 1.00 75.50 216 GLY A C 1
ATOM 1626 O O . GLY A 1 216 ? -23.081 -7.542 7.553 1.00 75.50 216 GLY A O 1
ATOM 1627 N N . SER A 1 217 ? -23.043 -5.338 7.188 1.00 80.44 217 SER A N 1
ATOM 1628 C CA . SER A 1 217 ? -22.126 -5.309 6.068 1.00 80.44 217 SER A CA 1
ATOM 1629 C C . SER A 1 217 ? -21.306 -4.025 6.143 1.00 80.44 217 SER A C 1
ATOM 1631 O O . SER A 1 217 ? -21.868 -3.011 5.751 1.00 80.44 217 SER A O 1
ATOM 1633 N N . ALA A 1 218 ? -19.984 -4.177 6.321 1.00 81.62 218 ALA A N 1
ATOM 1634 C CA . ALA A 1 218 ? -18.867 -3.201 6.266 1.00 81.62 218 ALA A CA 1
ATOM 1635 C C . ALA A 1 218 ? -18.819 -2.203 5.079 1.00 81.62 218 ALA A C 1
ATOM 1637 O O . ALA A 1 218 ? -17.795 -1.671 4.673 1.00 81.62 218 ALA A O 1
ATOM 1638 N N . THR A 1 219 ? -19.885 -2.062 4.304 1.00 82.75 219 THR A N 1
ATOM 1639 C CA . THR A 1 219 ? -19.967 -1.183 3.132 1.00 82.75 219 THR A CA 1
ATOM 1640 C C . THR A 1 219 ? -21.378 -0.624 2.920 1.00 82.75 219 THR A C 1
ATOM 1642 O O . THR A 1 219 ? -21.628 0.021 1.884 1.00 82.75 219 THR A O 1
ATOM 1645 N N . ASP A 1 220 ? -22.311 -0.943 3.813 1.00 83.44 220 ASP A N 1
ATOM 1646 C CA . ASP A 1 220 ? -23.724 -0.605 3.776 1.00 83.44 220 ASP A CA 1
ATOM 1647 C C . ASP A 1 220 ? -24.267 -0.313 5.187 1.00 83.44 220 ASP A C 1
ATOM 1649 O O . ASP A 1 220 ? -24.950 -1.158 5.740 1.00 83.44 220 ASP A O 1
ATOM 1653 N N . ALA A 1 221 ? -24.062 0.929 5.639 1.00 85.94 221 ALA A N 1
ATOM 1654 C CA . ALA A 1 221 ? -24.523 1.589 6.873 1.00 85.94 221 ALA A CA 1
ATOM 1655 C C . ALA A 1 221 ? -26.017 1.464 7.278 1.00 85.94 221 ALA A C 1
ATOM 1657 O O . ALA A 1 221 ? -26.522 2.316 8.003 1.00 85.94 221 ALA A O 1
ATOM 1658 N N . ASP A 1 222 ? -26.793 0.579 6.654 1.00 82.81 222 ASP A N 1
ATOM 1659 C CA . ASP A 1 222 ? -28.195 0.202 6.912 1.00 82.81 222 ASP A CA 1
ATOM 1660 C C . ASP A 1 222 ? -28.432 -1.107 6.128 1.00 82.81 222 ASP A C 1
ATOM 1662 O O . ASP A 1 222 ? -29.106 -1.129 5.082 1.00 82.81 222 ASP A O 1
ATOM 1666 N N . SER A 1 223 ? -27.802 -2.199 6.571 1.00 87.44 223 SER A N 1
ATOM 1667 C CA . SER A 1 223 ? -27.718 -3.480 5.851 1.00 87.44 223 SER A CA 1
ATOM 1668 C C . SER A 1 223 ? -29.073 -4.104 5.545 1.00 87.44 223 SER A C 1
ATOM 1670 O O . SER A 1 223 ? -29.231 -4.900 4.597 1.00 87.44 223 SER A O 1
ATOM 1672 N N . ASP A 1 224 ? -30.079 -3.782 6.353 1.00 85.25 224 ASP A N 1
ATOM 1673 C CA . ASP A 1 224 ? -31.421 -4.335 6.252 1.00 85.25 224 ASP A CA 1
ATOM 1674 C C . ASP A 1 224 ? -32.453 -3.379 5.594 1.00 85.25 224 ASP A C 1
ATOM 1676 O O . ASP A 1 224 ? -33.581 -3.805 5.269 1.00 85.25 224 ASP A O 1
ATOM 1680 N N . ASP A 1 225 ? -32.020 -2.164 5.222 1.00 87.50 225 ASP A N 1
ATOM 1681 C CA . ASP A 1 225 ? -32.791 -1.073 4.608 1.00 87.50 225 ASP A CA 1
ATOM 1682 C C . ASP A 1 225 ? -34.015 -0.627 5.463 1.00 87.50 225 ASP A C 1
ATOM 1684 O O . ASP A 1 225 ? -35.064 -0.223 4.903 1.00 87.50 225 ASP A O 1
ATOM 1688 N N . ASP A 1 226 ? -33.978 -0.744 6.795 1.00 84.75 226 ASP A N 1
ATOM 1689 C CA . ASP A 1 226 ? -35.084 -0.336 7.672 1.00 84.75 226 ASP A CA 1
ATOM 1690 C C . ASP A 1 226 ? -35.072 1.157 8.057 1.00 84.75 226 ASP A C 1
ATOM 1692 O O . ASP A 1 226 ? -36.144 1.736 8.341 1.00 84.75 226 ASP A O 1
ATOM 1696 N N . GLY A 1 227 ? -33.921 1.813 7.884 1.00 84.00 227 GLY A N 1
ATOM 1697 C CA . GLY A 1 227 ? -33.697 3.237 8.116 1.00 84.00 227 GLY A CA 1
ATOM 1698 C C . GLY A 1 227 ? -33.150 3.601 9.498 1.00 84.00 227 GLY A C 1
ATOM 1699 O O . GLY A 1 227 ? -33.222 4.793 9.843 1.00 84.00 227 GLY A O 1
ATOM 1700 N N . VAL A 1 228 ? -32.684 2.618 10.264 1.00 79.31 228 VAL A N 1
ATOM 1701 C CA . VAL A 1 228 ? -31.699 2.729 11.353 1.00 79.31 228 VAL A CA 1
ATOM 1702 C C . VAL A 1 228 ? -30.342 2.294 10.769 1.00 79.31 228 VAL A C 1
ATOM 1704 O O . VAL A 1 228 ? -30.340 1.492 9.845 1.00 79.31 228 VAL A O 1
ATOM 1707 N N . SER A 1 229 ? -29.234 2.925 11.169 1.00 83.38 229 SER A N 1
ATOM 1708 C CA . SER A 1 229 ? -27.902 2.438 10.768 1.00 83.38 229 SER A CA 1
ATOM 1709 C C . SER A 1 229 ? -27.532 1.198 11.563 1.00 83.38 229 SER A C 1
ATOM 1711 O O . SER A 1 229 ? -28.077 1.064 12.658 1.00 83.38 229 SER A O 1
ATOM 1713 N N . ASP A 1 230 ? -26.648 0.338 11.052 1.00 79.56 230 ASP A N 1
ATOM 1714 C CA . ASP A 1 230 ? -26.321 -0.918 11.735 1.00 79.56 230 ASP A CA 1
ATOM 1715 C C . ASP A 1 230 ? -25.729 -0.609 13.122 1.00 79.56 230 ASP A C 1
ATOM 1717 O O . ASP A 1 230 ? -26.261 -1.105 14.112 1.00 79.56 230 ASP A O 1
ATOM 1721 N N . GLY A 1 231 ? -24.830 0.376 13.237 1.00 76.25 231 GLY A N 1
ATOM 1722 C CA . GLY A 1 231 ? -24.337 0.853 14.544 1.00 76.25 231 GLY A CA 1
ATOM 1723 C C . GLY A 1 231 ? -25.398 1.379 15.509 1.00 76.25 231 GLY A C 1
ATOM 1724 O O . GLY A 1 231 ? -25.292 1.196 16.715 1.00 76.25 231 GLY A O 1
ATOM 1725 N N . ALA A 1 232 ? -26.513 1.918 15.005 1.00 79.50 232 ALA A N 1
ATOM 1726 C CA . ALA A 1 232 ? -27.615 2.395 15.846 1.00 79.50 232 ALA A CA 1
ATOM 1727 C C . ALA A 1 232 ? -28.685 1.318 16.135 1.00 79.50 232 ALA A C 1
ATOM 1729 O O . ALA A 1 232 ? -29.736 1.629 16.732 1.00 79.50 232 ALA A O 1
ATOM 1730 N N . GLU A 1 233 ? -28.494 0.086 15.655 1.00 82.56 233 GLU A N 1
ATOM 1731 C CA . GLU A 1 233 ? -29.338 -1.058 16.000 1.00 82.56 233 GLU A CA 1
ATOM 1732 C C . GLU A 1 233 ? -29.039 -1.574 17.420 1.00 82.56 233 GLU A C 1
ATOM 1734 O O . GLU A 1 233 ? -28.167 -1.072 18.100 1.00 82.56 233 GLU A O 1
ATOM 1739 N N . ASP A 1 234 ? -29.880 -2.482 17.921 1.00 79.69 234 ASP A N 1
ATOM 1740 C CA . ASP A 1 234 ? -29.732 -3.191 19.213 1.00 79.69 234 ASP A CA 1
ATOM 1741 C C . ASP A 1 234 ? -29.950 -4.669 18.868 1.00 79.69 234 ASP A C 1
ATOM 1743 O O . ASP A 1 234 ? -31.026 -5.248 19.104 1.00 79.69 234 ASP A O 1
ATOM 1747 N N . GLY A 1 235 ? -29.003 -5.225 18.112 1.00 78.62 235 GLY A N 1
ATOM 1748 C CA . GLY A 1 235 ? -29.088 -6.520 17.447 1.00 78.62 235 GLY A CA 1
ATOM 1749 C C . GLY A 1 235 ? -29.263 -7.676 18.432 1.00 78.62 235 GLY A C 1
ATOM 1750 O O . GLY A 1 235 ? -29.943 -8.677 18.132 1.00 78.62 235 GLY A O 1
ATOM 1751 N N . ASP A 1 236 ? -28.724 -7.527 19.642 1.00 75.44 236 ASP A N 1
ATOM 1752 C CA . ASP A 1 236 ? -28.730 -8.540 20.695 1.00 75.44 236 ASP A CA 1
ATOM 1753 C C . ASP A 1 236 ? -29.886 -8.389 21.732 1.00 75.44 236 ASP A C 1
ATOM 1755 O O . ASP A 1 236 ? -30.169 -9.333 22.497 1.00 75.44 236 ASP A O 1
ATOM 1759 N N . ASP A 1 237 ? -30.661 -7.293 21.661 1.00 80.06 237 ASP A N 1
ATOM 1760 C CA . ASP A 1 237 ? -31.753 -6.886 22.567 1.00 80.06 237 ASP A CA 1
ATOM 1761 C C . ASP A 1 237 ? -31.292 -6.645 24.043 1.00 80.06 237 ASP A C 1
ATOM 1763 O O . ASP A 1 237 ? -32.091 -6.851 24.989 1.00 80.06 237 ASP A O 1
ATOM 1767 N N . ASP A 1 238 ? -30.035 -6.265 24.309 1.00 74.44 238 ASP A N 1
ATOM 1768 C CA . ASP A 1 238 ? -29.543 -5.913 25.652 1.00 74.44 238 ASP A CA 1
ATOM 1769 C C . ASP A 1 238 ? -29.920 -4.481 26.087 1.00 74.44 238 ASP A C 1
ATOM 1771 O O . ASP A 1 238 ? -30.070 -4.218 27.301 1.00 74.44 238 ASP A O 1
ATOM 1775 N N . GLY A 1 239 ? -30.236 -3.620 25.113 1.00 74.56 239 GLY A N 1
ATOM 1776 C CA . GLY A 1 239 ? -30.630 -2.228 25.297 1.00 74.56 239 GLY A CA 1
ATOM 1777 C C . GLY A 1 239 ? -29.510 -1.192 25.168 1.00 74.56 239 GLY A C 1
ATOM 1778 O O . GLY A 1 239 ? -29.751 -0.060 25.620 1.00 74.56 239 GLY A O 1
ATOM 1779 N N . ARG A 1 240 ? -28.351 -1.573 24.629 1.00 69.44 240 ARG A N 1
ATOM 1780 C CA . ARG A 1 240 ? -27.317 -0.711 24.035 1.00 69.44 240 ARG A CA 1
ATOM 1781 C C . ARG A 1 240 ? -27.448 -0.661 22.518 1.00 69.44 240 ARG A C 1
ATOM 1783 O O . ARG A 1 240 ? -28.270 -1.397 21.976 1.00 69.44 240 ARG A O 1
ATOM 1790 N N . GLN A 1 241 ? -26.770 0.297 21.894 1.00 74.69 241 GLN A N 1
ATOM 1791 C CA . GLN A 1 241 ? -26.612 0.268 20.449 1.00 74.69 241 GLN A CA 1
ATOM 1792 C C . GLN A 1 241 ? -25.442 -0.653 20.090 1.00 74.69 241 GLN A C 1
ATOM 1794 O O . GLN A 1 241 ? -24.583 -0.887 20.936 1.00 74.69 241 GLN A O 1
ATOM 1799 N N . ASP A 1 242 ? -25.450 -1.197 18.880 1.00 73.50 242 ASP A N 1
ATOM 1800 C CA . ASP A 1 242 ? -24.423 -2.126 18.405 1.00 73.50 242 ASP A CA 1
ATOM 1801 C C . ASP A 1 242 ? -23.039 -1.439 18.324 1.00 73.50 242 ASP A C 1
ATOM 1803 O O . ASP A 1 242 ? -22.041 -2.080 18.624 1.00 73.50 242 ASP A O 1
ATOM 1807 N N . GLU A 1 243 ? -23.002 -0.122 18.063 1.00 63.97 243 GLU A N 1
ATOM 1808 C CA . GLU A 1 243 ? -21.821 0.765 18.189 1.00 63.97 243 GLU A CA 1
ATOM 1809 C C . GLU A 1 243 ? -21.287 0.914 19.638 1.00 63.97 243 GLU A C 1
ATOM 1811 O O . GLU A 1 243 ? -20.257 1.538 19.848 1.00 63.97 243 GLU A O 1
ATOM 1816 N N . ASP A 1 244 ? -21.992 0.382 20.652 1.00 65.38 244 ASP A N 1
ATOM 1817 C CA . ASP A 1 244 ? -21.616 0.482 22.077 1.00 65.38 244 ASP A CA 1
ATOM 1818 C C . ASP A 1 244 ? -21.296 -0.898 22.726 1.00 65.38 244 ASP A C 1
ATOM 1820 O O . ASP A 1 244 ? -21.289 -1.022 23.968 1.00 65.38 244 ASP A O 1
ATOM 1824 N N . ASP A 1 245 ? -21.197 -1.977 21.941 1.00 66.50 245 ASP A N 1
ATOM 1825 C CA . ASP A 1 245 ? -21.194 -3.364 22.448 1.00 66.50 245 ASP A CA 1
ATOM 1826 C C . ASP A 1 245 ? -19.789 -3.984 22.615 1.00 66.50 245 ASP A C 1
ATOM 1828 O O . ASP A 1 245 ? -19.585 -4.792 23.538 1.00 66.50 245 ASP A O 1
ATOM 1832 N N . ASP A 1 246 ? -18.833 -3.562 21.794 1.00 57.62 246 ASP A N 1
ATOM 1833 C CA . ASP A 1 246 ? -17.372 -3.772 21.872 1.00 57.62 246 ASP A CA 1
ATOM 1834 C C . ASP A 1 246 ? -16.735 -2.979 23.035 1.00 57.62 246 ASP A C 1
ATOM 1836 O O . ASP A 1 246 ? -15.784 -3.398 23.709 1.00 57.62 246 ASP A O 1
ATOM 1840 N N . ASP A 1 247 ? -17.387 -1.880 23.389 1.00 55.19 247 ASP A N 1
ATOM 1841 C CA . ASP A 1 247 ? -16.958 -0.891 24.346 1.00 55.19 247 ASP A CA 1
ATOM 1842 C C . ASP A 1 247 ? -16.728 -1.483 25.759 1.00 55.19 247 ASP A C 1
ATOM 1844 O O . ASP A 1 247 ? -17.632 -1.763 26.577 1.00 55.19 247 ASP A O 1
ATOM 1848 N N . SER A 1 248 ? -15.457 -1.763 26.079 1.00 49.41 248 SER A N 1
ATOM 1849 C CA . SER A 1 248 ? -15.128 -2.484 27.306 1.00 49.41 248 SER A CA 1
ATOM 1850 C C . SER A 1 248 ? -15.646 -1.712 28.528 1.00 49.41 248 SER A C 1
ATOM 1852 O O . SER A 1 248 ? -15.345 -0.544 28.759 1.00 49.41 248 SER A O 1
ATOM 1854 N N . ALA A 1 249 ? -16.329 -2.391 29.459 1.00 42.72 249 ALA A N 1
ATOM 1855 C CA . ALA A 1 249 ? -16.836 -1.768 30.698 1.00 42.72 249 ALA A CA 1
ATOM 1856 C C . ALA A 1 249 ? -15.743 -1.173 31.633 1.00 42.72 249 ALA A C 1
ATOM 1858 O O . ALA A 1 249 ? -16.032 -0.772 32.776 1.00 42.72 249 ALA A O 1
ATOM 1859 N N . SER A 1 250 ? -14.473 -1.225 31.223 1.00 42.66 250 SER A N 1
ATOM 1860 C CA . SER A 1 250 ? -13.325 -0.617 31.888 1.00 42.66 250 SER A CA 1
ATOM 1861 C C . SER A 1 250 ? -12.704 0.552 31.138 1.00 42.66 250 SER A C 1
ATOM 1863 O O . SER A 1 250 ? -11.781 1.159 31.705 1.00 42.66 250 SER A O 1
ATOM 1865 N N . ASP A 1 251 ? -13.212 0.876 29.954 1.00 46.94 251 ASP A N 1
ATOM 1866 C CA . ASP A 1 251 ? -12.767 2.036 29.226 1.00 46.94 251 ASP A CA 1
ATOM 1867 C C . ASP A 1 251 ? -13.255 3.341 29.891 1.00 46.94 251 ASP A C 1
ATOM 1869 O O . ASP A 1 251 ? -14.121 3.389 30.776 1.00 46.94 251 ASP A O 1
ATOM 1873 N N . SER A 1 252 ? -12.493 4.398 29.650 1.00 46.75 252 SER A N 1
ATOM 1874 C CA . SER A 1 252 ? -12.624 5.703 30.286 1.00 46.75 252 SER A CA 1
ATOM 1875 C C . SER A 1 252 ? -13.511 6.657 29.486 1.00 46.75 252 SER A C 1
ATOM 1877 O O . SER A 1 252 ? -13.743 7.769 29.996 1.00 46.75 252 SER A O 1
ATOM 1879 N N . CYS A 1 253 ? -13.903 6.254 28.275 1.00 49.84 253 CYS A N 1
ATOM 1880 C CA . CYS A 1 253 ? -14.532 7.047 27.223 1.00 49.84 253 CYS A CA 1
ATOM 1881 C C . CYS A 1 253 ? -16.028 6.694 27.039 1.00 49.84 253 CYS A C 1
ATOM 1883 O O . CYS A 1 253 ? -16.767 7.615 26.724 1.00 49.84 253 CYS A O 1
ATOM 1885 N N . SER A 1 254 ? -16.468 5.516 27.515 1.00 48.91 254 SER A N 1
ATOM 1886 C CA . SER A 1 254 ? -17.852 4.988 27.646 1.00 48.91 254 SER A CA 1
ATOM 1887 C C . SER A 1 254 ? -18.887 5.841 28.433 1.00 48.91 254 SER A C 1
ATOM 1889 O O . SER A 1 254 ? -19.640 5.348 29.300 1.00 48.91 254 SER A O 1
ATOM 1891 N N . GLY A 1 255 ? -18.845 7.164 28.354 1.00 51.88 255 GLY A N 1
ATOM 1892 C CA . GLY A 1 255 ? -19.801 7.972 29.085 1.00 51.88 255 GLY A CA 1
ATOM 1893 C C . GLY A 1 255 ? -20.045 9.337 28.504 1.00 51.88 255 GLY A C 1
ATOM 1894 O O . GLY A 1 255 ? -19.211 10.208 28.706 1.00 51.88 255 GLY A O 1
ATOM 1895 N N . ASP A 1 256 ? -21.281 9.513 28.039 1.00 56.06 256 ASP A N 1
ATOM 1896 C CA . ASP A 1 256 ? -22.058 10.739 27.818 1.00 56.06 256 ASP A CA 1
ATOM 1897 C C . ASP A 1 256 ? -21.833 11.785 28.932 1.00 56.06 256 ASP A C 1
ATOM 1899 O O . ASP A 1 256 ? -22.617 11.952 29.889 1.00 56.06 256 ASP A O 1
ATOM 1903 N N . ARG A 1 257 ? -20.682 12.466 28.888 1.00 52.97 257 ARG A N 1
ATOM 1904 C CA . ARG A 1 257 ? -20.234 13.355 29.967 1.00 52.97 257 ARG A CA 1
ATOM 1905 C C . ARG A 1 257 ? -21.042 14.642 29.957 1.00 52.97 257 ARG A C 1
ATOM 1907 O O . ARG A 1 257 ? -21.172 15.284 31.012 1.00 52.97 257 ARG A O 1
ATOM 1914 N N . ASP A 1 258 ? -21.599 15.007 28.807 1.00 54.09 258 ASP A N 1
ATOM 1915 C CA . ASP A 1 258 ? -22.388 16.216 28.609 1.00 54.09 258 ASP A CA 1
ATOM 1916 C C . ASP A 1 258 ? -23.922 15.994 28.665 1.00 54.09 258 ASP A C 1
ATOM 1918 O O . ASP A 1 258 ? -24.681 16.953 28.897 1.00 54.09 258 ASP A O 1
ATOM 1922 N N . GLY A 1 259 ? -24.369 14.737 28.664 1.00 51.31 259 GLY A N 1
ATOM 1923 C CA . GLY A 1 259 ? -25.743 14.304 28.909 1.00 51.31 259 GLY A CA 1
ATOM 1924 C C . GLY A 1 259 ? -26.667 14.428 27.695 1.00 51.31 259 GLY A C 1
ATOM 1925 O O . GLY A 1 259 ? -27.880 14.635 27.901 1.00 51.31 259 GLY A O 1
ATOM 1926 N N . ASP A 1 260 ? -26.124 14.451 26.479 1.00 53.81 260 ASP A N 1
ATOM 1927 C CA . ASP A 1 260 ? -26.864 14.668 25.238 1.00 53.81 260 ASP A CA 1
ATOM 1928 C C . ASP A 1 260 ? -27.399 13.375 24.592 1.00 53.81 260 ASP A C 1
ATOM 1930 O O . ASP A 1 260 ? -28.384 13.442 23.836 1.00 53.81 260 ASP A O 1
ATOM 1934 N N . GLY A 1 261 ? -26.898 12.226 25.054 1.00 50.19 261 GLY A N 1
ATOM 1935 C CA . GLY A 1 261 ? -27.318 10.889 24.651 1.00 50.19 261 GLY A CA 1
ATOM 1936 C C . GLY A 1 261 ? -26.518 10.284 23.501 1.00 50.19 261 GLY A C 1
ATOM 1937 O O . GLY A 1 261 ? -27.075 9.399 22.854 1.00 50.19 261 GLY A O 1
ATOM 1938 N N . ARG A 1 262 ? -25.307 10.785 23.249 1.00 49.38 262 ARG A N 1
ATOM 1939 C CA . ARG A 1 262 ? -24.216 10.150 22.493 1.00 49.38 262 ARG A CA 1
ATOM 1940 C C . ARG A 1 262 ? -23.034 9.942 23.434 1.00 49.38 262 ARG A C 1
ATOM 1942 O O . ARG A 1 262 ? -22.907 10.718 24.390 1.00 49.38 262 ARG A O 1
ATOM 1949 N N . ASP A 1 263 ? -22.227 8.914 23.211 1.00 52.81 263 ASP A N 1
ATOM 1950 C CA . ASP A 1 263 ? -21.069 8.676 24.068 1.00 52.81 263 ASP A CA 1
ATOM 1951 C C . ASP A 1 263 ? -19.865 9.546 23.662 1.00 52.81 263 ASP A C 1
ATOM 1953 O O . ASP A 1 263 ? -19.812 10.144 22.585 1.00 52.81 263 ASP A O 1
ATOM 1957 N N . ASP A 1 264 ? -18.940 9.755 24.609 1.00 53.94 264 ASP A N 1
ATOM 1958 C CA . ASP A 1 264 ? -17.833 10.715 24.463 1.00 53.94 264 ASP A CA 1
ATOM 1959 C C . ASP A 1 264 ? -16.831 10.266 23.356 1.00 53.94 264 ASP A C 1
ATOM 1961 O O . ASP A 1 264 ? -15.981 11.082 22.972 1.00 53.94 264 ASP A O 1
ATOM 1965 N N . GLU A 1 265 ? -16.892 9.011 22.870 1.00 46.47 265 GLU A N 1
ATOM 1966 C CA . GLU A 1 265 ? -16.101 8.499 21.730 1.00 46.47 265 GLU A CA 1
ATOM 1967 C C . GLU A 1 265 ? -16.631 8.912 20.349 1.00 46.47 265 GLU A C 1
ATOM 1969 O O . GLU A 1 265 ? -15.828 9.134 19.440 1.00 46.47 265 GLU A O 1
ATOM 1974 N N . ASP A 1 266 ? -17.937 9.144 20.210 1.00 51.38 266 ASP A N 1
ATOM 1975 C CA . ASP A 1 266 ? -18.584 9.291 18.901 1.00 51.38 266 ASP A CA 1
ATOM 1976 C C . ASP A 1 266 ? -18.196 10.545 18.115 1.00 51.38 266 ASP A C 1
ATOM 1978 O O . ASP A 1 266 ? -18.290 10.586 16.886 1.00 51.38 266 ASP A O 1
ATOM 1982 N N . GLU A 1 267 ? -17.823 11.649 18.764 1.00 44.50 267 GLU A N 1
ATOM 1983 C CA . GLU A 1 267 ? -17.599 12.893 18.034 1.00 44.50 267 GLU A CA 1
ATOM 1984 C C . GLU A 1 267 ? -16.577 13.798 18.733 1.00 44.50 267 GLU A C 1
ATOM 1986 O O . GLU A 1 267 ? -16.453 13.866 19.951 1.00 44.50 267 GLU A O 1
ATOM 1991 N N . GLY A 1 268 ? -15.875 14.620 17.947 1.00 50.19 268 GLY A N 1
ATOM 1992 C CA . GLY A 1 268 ? -15.208 15.828 18.438 1.00 50.19 268 GLY A CA 1
ATOM 1993 C C . GLY A 1 268 ? -16.228 16.826 19.000 1.00 50.19 268 GLY A C 1
ATOM 1994 O O . GLY A 1 268 ? -16.517 17.855 18.362 1.00 50.19 268 GLY A O 1
ATOM 1995 N N . ASP A 1 269 ? -16.781 16.50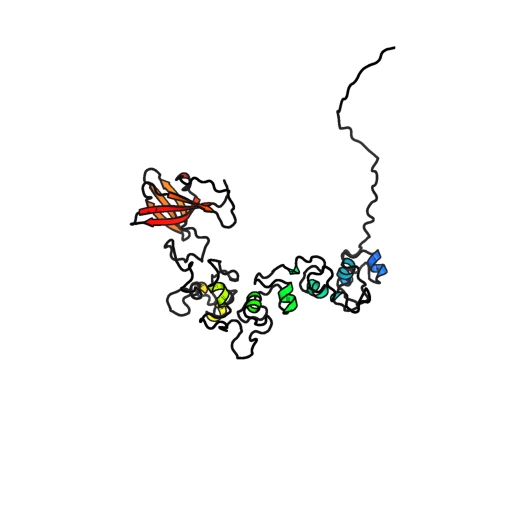4 20.168 1.00 53.09 269 ASP A N 1
ATOM 1996 C CA . ASP A 1 269 ? -18.179 16.785 20.425 1.00 53.09 269 ASP A CA 1
ATOM 1997 C C . ASP A 1 269 ? -18.446 18.254 20.735 1.00 53.09 269 ASP A C 1
ATOM 1999 O O . ASP A 1 269 ? -17.667 19.008 21.344 1.00 53.09 269 ASP A O 1
ATOM 2003 N N . ARG A 1 270 ? -19.568 18.705 20.194 1.00 59.12 270 ARG A N 1
ATOM 2004 C CA . ARG A 1 270 ? -20.065 20.064 20.292 1.00 59.12 270 ARG A CA 1
ATOM 2005 C C . ARG A 1 270 ? -21.482 19.990 20.821 1.00 59.12 270 ARG A C 1
ATOM 2007 O O . ARG A 1 270 ? -22.423 20.023 20.034 1.00 59.12 270 ARG A O 1
ATOM 2014 N N . PHE A 1 271 ? -21.633 20.181 22.132 1.00 69.31 271 PHE A N 1
ATOM 2015 C CA . PHE A 1 271 ? -22.911 20.504 22.785 1.00 69.31 271 PHE A CA 1
ATOM 2016 C C . PHE A 1 271 ? -23.801 21.471 21.967 1.00 69.31 271 PHE A C 1
ATOM 2018 O O . PHE A 1 271 ? -25.040 21.436 21.968 1.00 69.31 271 PHE A O 1
ATOM 2025 N N . GLY A 1 272 ? -23.171 22.428 21.277 1.00 74.56 272 GLY A N 1
ATOM 2026 C CA . GLY A 1 272 ? -23.788 23.051 20.115 1.00 74.56 272 GLY A CA 1
ATOM 2027 C C . GLY A 1 272 ? -23.293 24.458 19.835 1.00 74.56 272 GLY A C 1
ATOM 2028 O O . GLY A 1 272 ? -22.305 24.964 20.371 1.00 74.56 272 GLY A O 1
ATOM 2029 N N . THR A 1 273 ? -24.026 25.165 18.982 1.00 84.12 273 THR A N 1
ATOM 2030 C CA . THR A 1 273 ? -23.633 26.506 18.551 1.00 84.12 273 THR A CA 1
ATOM 2031 C C . THR A 1 273 ? -24.284 27.597 19.397 1.00 84.12 273 THR A C 1
ATOM 2033 O O . THR A 1 273 ? -25.515 27.700 19.508 1.00 84.12 273 THR A O 1
ATOM 2036 N N . VAL A 1 274 ? -23.468 28.525 19.905 1.00 87.00 274 VAL A N 1
ATOM 2037 C CA . VAL A 1 274 ? -23.953 29.742 20.561 1.00 87.00 274 VAL A CA 1
ATOM 2038 C C . VAL A 1 274 ? -24.841 30.525 19.606 1.00 87.00 274 VAL A C 1
ATOM 2040 O O . VAL A 1 274 ? -24.414 31.044 18.574 1.00 87.00 274 VAL A O 1
ATOM 2043 N N . THR A 1 275 ? -26.105 30.662 19.991 1.00 88.31 275 THR A N 1
ATOM 2044 C CA . THR A 1 275 ? -27.091 31.478 19.281 1.00 88.31 275 THR A CA 1
ATOM 2045 C C . THR A 1 275 ? -27.076 32.905 19.814 1.00 88.31 275 THR A C 1
ATOM 2047 O O . THR A 1 275 ? -27.085 33.873 19.047 1.00 88.31 275 THR A O 1
ATOM 2050 N N . SER A 1 276 ? -27.041 33.057 21.139 1.00 86.75 276 SER A N 1
ATOM 2051 C CA . SER A 1 276 ? -26.926 34.361 21.794 1.00 86.75 276 SER A CA 1
ATOM 2052 C C . SER A 1 276 ? -26.517 34.235 23.255 1.00 86.75 276 SER A C 1
ATOM 2054 O O . SER A 1 276 ? -26.948 33.303 23.926 1.00 86.75 276 SER A O 1
ATOM 2056 N N . TYR A 1 277 ? -25.808 35.239 23.766 1.00 88.00 277 TYR A N 1
ATOM 2057 C CA . TYR A 1 277 ? -25.528 35.402 25.189 1.00 88.00 277 TYR A CA 1
ATOM 2058 C C . TYR A 1 277 ? -25.867 36.829 25.651 1.00 88.00 277 TYR A C 1
ATOM 2060 O O . TYR A 1 277 ? -25.515 37.805 24.979 1.00 88.00 277 TYR A O 1
ATOM 2068 N N . ASP A 1 278 ? -26.556 36.962 26.788 1.00 84.88 278 ASP A N 1
ATOM 2069 C CA . ASP A 1 278 ? -26.865 38.251 27.420 1.00 84.88 278 ASP A CA 1
ATOM 2070 C C . ASP A 1 278 ? -26.133 38.409 28.758 1.00 84.88 278 ASP A C 1
ATOM 2072 O O . ASP A 1 278 ? -26.481 37.792 29.761 1.00 84.88 278 ASP A O 1
ATOM 2076 N N . ASP A 1 279 ? -25.160 39.320 28.791 1.00 80.50 279 ASP A N 1
ATOM 2077 C CA . ASP A 1 279 ? -24.303 39.568 29.959 1.00 80.50 279 ASP A CA 1
ATOM 2078 C C . ASP A 1 279 ? -25.044 40.157 31.172 1.00 80.50 279 ASP A C 1
ATOM 2080 O O . ASP A 1 279 ? -24.581 40.058 32.302 1.00 80.50 279 ASP A O 1
ATOM 2084 N N . THR A 1 280 ? -26.207 40.786 30.966 1.00 82.25 280 THR A N 1
ATOM 2085 C CA . THR A 1 280 ? -26.972 41.395 32.070 1.00 82.25 280 THR A CA 1
ATOM 2086 C C . THR A 1 280 ? -27.832 40.370 32.808 1.00 82.25 280 THR A C 1
ATOM 2088 O O . THR A 1 280 ? -28.090 40.529 34.002 1.00 82.25 280 THR A O 1
ATOM 2091 N N . SER A 1 281 ? -28.314 39.354 32.095 1.00 82.44 281 SER A N 1
ATOM 2092 C CA . SER A 1 281 ? -29.158 38.278 32.618 1.00 82.44 281 SER A CA 1
ATOM 2093 C C . SER A 1 281 ? -28.427 36.944 32.766 1.00 82.44 281 SER A C 1
ATOM 2095 O O . SER A 1 281 ? -29.008 36.030 33.343 1.00 82.44 281 SER A O 1
ATOM 2097 N N . HIS A 1 282 ? -27.174 36.856 32.307 1.00 83.94 282 HIS A N 1
ATOM 2098 C CA . HIS A 1 282 ? -26.339 35.650 32.294 1.00 83.94 282 HIS A CA 1
ATOM 2099 C C . HIS A 1 282 ? -26.986 34.469 31.562 1.00 83.94 282 HIS A C 1
ATOM 2101 O O . HIS A 1 282 ? -26.722 33.314 31.878 1.00 83.94 282 HIS A O 1
ATOM 2107 N N . VAL A 1 283 ? -27.851 34.753 30.586 1.00 86.50 283 VAL A N 1
ATOM 2108 C CA . VAL A 1 283 ? -28.552 33.724 29.814 1.00 86.50 283 VAL A CA 1
ATOM 2109 C C . VAL A 1 283 ? -27.777 33.432 28.537 1.00 86.50 283 VAL A C 1
ATOM 2111 O O . VAL A 1 283 ? -27.562 34.334 27.722 1.00 86.50 283 VAL A O 1
ATOM 2114 N N . LEU A 1 284 ? -27.407 32.167 28.361 1.00 86.12 284 LEU A N 1
ATOM 2115 C CA . LEU A 1 284 ? -26.813 31.608 27.153 1.00 86.12 284 LEU A CA 1
ATOM 2116 C C . LEU A 1 284 ? -27.865 30.758 26.433 1.00 86.12 284 LEU A C 1
ATOM 2118 O O . LEU A 1 284 ? -28.546 29.937 27.046 1.00 86.12 284 LEU A O 1
ATOM 2122 N N . VAL A 1 285 ? -28.017 30.985 25.132 1.00 87.50 285 VAL A N 1
ATOM 2123 C CA . VAL A 1 285 ? -28.906 30.219 24.256 1.00 87.50 285 VAL A CA 1
ATOM 2124 C C . VAL A 1 285 ? -28.057 29.519 23.214 1.00 87.50 285 VAL A C 1
ATOM 2126 O O . VAL A 1 285 ? -27.315 30.186 22.485 1.00 87.50 285 VAL A O 1
ATOM 2129 N N . LEU A 1 286 ? -28.215 28.206 23.131 1.00 86.38 286 LEU A N 1
ATOM 2130 C CA . LEU A 1 286 ? -27.510 27.325 22.213 1.00 86.38 286 LEU A CA 1
ATOM 2131 C C . LEU A 1 286 ? -28.515 26.678 21.266 1.00 86.38 286 LEU A C 1
ATOM 2133 O O . LEU A 1 286 ? -29.668 26.442 21.638 1.00 86.38 286 LEU A O 1
ATOM 2137 N N . THR A 1 287 ? -28.080 26.439 20.037 1.00 81.88 287 THR A N 1
ATOM 2138 C CA . THR A 1 287 ? -28.750 25.498 19.143 1.00 81.88 287 THR A CA 1
ATOM 2139 C C . THR A 1 287 ? -27.928 24.222 19.194 1.00 81.88 287 THR A C 1
ATOM 2141 O O . THR A 1 287 ? -26.745 24.304 18.873 1.00 81.88 287 THR A O 1
ATOM 2144 N N . THR A 1 288 ? -28.523 23.121 19.652 1.00 75.12 288 THR A N 1
ATOM 2145 C CA . THR A 1 288 ? -27.859 21.806 19.649 1.00 75.12 288 THR A CA 1
ATOM 2146 C C . THR A 1 288 ? -27.751 21.309 18.215 1.00 75.12 288 THR A C 1
ATOM 2148 O O . THR A 1 288 ? -28.524 21.758 17.355 1.00 75.12 288 THR A O 1
ATOM 2151 N N . ASP A 1 289 ? -26.834 20.392 17.944 1.00 60.38 289 ASP A N 1
ATOM 2152 C CA . ASP A 1 289 ? -26.580 19.943 16.573 1.00 60.38 289 ASP A CA 1
ATOM 2153 C C . ASP A 1 289 ? -27.753 19.103 16.015 1.00 60.38 289 ASP A C 1
ATOM 2155 O O . ASP A 1 289 ? -28.135 19.274 14.853 1.00 60.38 289 ASP A O 1
ATOM 2159 N N . GLY A 1 290 ? -28.532 18.448 16.890 1.00 57.16 290 GLY A N 1
ATOM 2160 C CA . GLY A 1 290 ? -29.876 17.910 16.596 1.00 57.16 290 GLY A CA 1
ATOM 2161 C C . GLY A 1 290 ? -30.979 18.956 16.302 1.00 57.16 290 GLY A C 1
ATOM 2162 O O . GLY A 1 290 ? -32.161 18.627 16.157 1.00 57.16 290 GLY A O 1
ATOM 2163 N N . GLY A 1 291 ? -30.644 20.251 16.231 1.00 63.28 291 GLY A N 1
ATOM 2164 C CA . GLY A 1 291 ? -31.554 21.354 15.886 1.00 63.28 291 GLY A CA 1
ATOM 2165 C C . GLY A 1 291 ? -32.460 21.840 17.026 1.00 63.28 291 GLY A C 1
ATOM 2166 O O . GLY A 1 291 ? -33.381 22.639 16.797 1.00 63.28 291 GLY A O 1
ATOM 2167 N N . GLY A 1 292 ? -32.216 21.373 18.252 1.00 71.56 292 GLY A N 1
ATOM 2168 C CA . GLY A 1 292 ? -32.887 21.809 19.473 1.00 71.56 292 GLY A CA 1
ATOM 2169 C C . GLY A 1 292 ? -32.436 23.201 19.916 1.00 71.56 292 GLY A C 1
ATOM 2170 O O . GLY A 1 292 ? -31.456 23.751 19.429 1.00 71.56 292 GLY A O 1
ATOM 2171 N N . THR A 1 293 ? -33.167 23.826 20.841 1.00 80.81 293 THR A N 1
ATOM 2172 C CA . THR A 1 293 ? -32.726 25.085 21.467 1.00 80.81 293 THR A CA 1
ATOM 2173 C C . THR A 1 293 ? -32.612 24.892 22.966 1.00 80.81 293 THR A C 1
ATOM 2175 O O . THR A 1 293 ? -33.625 24.713 23.646 1.00 80.81 293 THR A O 1
ATOM 2178 N N . VAL A 1 294 ? -31.391 25.005 23.480 1.00 80.88 294 VAL A N 1
ATOM 2179 C CA . VAL A 1 294 ? -31.081 24.918 24.907 1.00 80.88 294 VAL A CA 1
ATOM 2180 C C . VAL A 1 294 ? -30.881 26.327 25.457 1.00 80.88 294 VAL A C 1
ATOM 2182 O O . VAL A 1 294 ? -30.316 27.209 24.811 1.00 80.88 294 VAL A O 1
ATOM 2185 N N . THR A 1 295 ? -31.422 26.590 26.645 1.00 84.69 295 THR A N 1
ATOM 2186 C CA . THR A 1 295 ? -31.268 27.876 27.336 1.00 84.69 295 THR A CA 1
ATOM 2187 C C . THR A 1 295 ? -30.753 27.623 28.738 1.00 84.69 295 THR A C 1
ATOM 2189 O O . THR A 1 295 ? -31.476 27.070 29.566 1.00 84.69 295 THR A O 1
ATOM 2192 N N . VAL A 1 296 ? -29.536 28.083 29.012 1.00 83.50 296 VAL A N 1
ATOM 2193 C CA . VAL A 1 296 ? -28.881 27.940 30.313 1.00 83.50 296 VAL A CA 1
ATOM 2194 C C . VAL A 1 296 ? -28.647 29.301 30.961 1.00 83.50 296 VAL A C 1
ATOM 2196 O O . VAL A 1 296 ? -28.528 30.327 30.289 1.00 83.50 296 VAL A O 1
ATOM 2199 N N . THR A 1 297 ? -28.634 29.326 32.292 1.00 85.56 297 THR A N 1
ATOM 2200 C CA . THR A 1 297 ? -28.291 30.521 33.074 1.00 85.56 297 THR A CA 1
ATOM 2201 C C . THR A 1 297 ? -26.957 30.271 33.758 1.00 85.56 297 THR A C 1
ATOM 2203 O O . THR A 1 297 ? -26.859 29.359 34.574 1.00 85.56 297 THR A O 1
ATOM 2206 N N . LEU A 1 298 ? -25.947 31.071 33.422 1.00 83.38 298 LEU A N 1
ATOM 2207 C CA . LEU A 1 298 ? -24.610 30.953 33.992 1.00 83.38 298 LEU A CA 1
ATOM 2208 C C . LEU A 1 298 ? -24.576 31.508 35.418 1.00 83.38 298 LEU A C 1
ATOM 2210 O O . LEU A 1 298 ? -25.127 32.581 35.699 1.00 83.38 298 LEU A O 1
ATOM 2214 N N . SER A 1 299 ? -23.888 30.798 36.310 1.00 82.06 299 SER A N 1
ATOM 2215 C CA . SER A 1 299 ? -23.609 31.255 37.668 1.00 82.06 299 SER A CA 1
ATOM 2216 C C . SER A 1 299 ? -22.791 32.544 37.665 1.00 82.06 299 SER A C 1
ATOM 2218 O O . SER A 1 299 ? -21.977 32.814 36.778 1.00 82.06 299 SER A O 1
ATOM 2220 N N . VAL A 1 300 ? -22.970 33.368 38.701 1.00 73.31 300 VAL A N 1
ATOM 2221 C CA . VAL A 1 300 ? -22.167 34.587 38.866 1.00 73.31 300 VAL A CA 1
ATOM 2222 C C . VAL A 1 300 ? -20.720 34.188 39.153 1.00 73.31 300 VAL A C 1
ATOM 2224 O O . VAL A 1 300 ? -20.391 33.810 40.275 1.00 73.31 300 VAL A O 1
ATOM 2227 N N . GLY A 1 301 ? -19.860 34.321 38.143 1.00 70.75 301 GLY A N 1
ATOM 2228 C CA . GLY A 1 301 ? -18.467 33.875 38.194 1.00 70.75 301 GLY A CA 1
ATOM 2229 C C . GLY A 1 301 ? -18.208 32.542 37.497 1.00 70.75 301 GLY A C 1
ATOM 2230 O O . GLY A 1 301 ? -17.138 31.992 37.720 1.00 70.75 301 GLY A O 1
ATOM 2231 N N . ALA A 1 302 ? -19.151 32.050 36.683 1.00 75.75 302 ALA A N 1
ATOM 2232 C CA . ALA A 1 302 ? -18.909 30.917 35.801 1.00 75.75 302 ALA A CA 1
ATOM 2233 C C . ALA A 1 302 ? -17.678 31.168 34.918 1.00 75.75 302 ALA A C 1
ATOM 2235 O O . ALA A 1 302 ? -17.483 32.280 34.402 1.00 75.75 302 ALA A O 1
ATOM 2236 N N . GLU A 1 303 ? -16.842 30.146 34.781 1.00 76.81 303 GLU A N 1
ATOM 2237 C CA . GLU A 1 303 ? -15.626 30.206 33.983 1.00 76.81 303 GLU A CA 1
ATOM 2238 C C . GLU A 1 303 ? -15.931 29.799 32.540 1.00 76.81 303 GLU A C 1
ATOM 2240 O O . GLU A 1 303 ? -16.732 28.908 32.282 1.00 76.81 303 GLU A O 1
ATOM 2245 N N . VAL A 1 304 ? -15.313 30.495 31.584 1.00 79.50 304 VAL A N 1
ATOM 2246 C CA . VAL A 1 304 ? -15.346 30.087 30.178 1.00 79.50 304 VAL A CA 1
ATOM 2247 C C . VAL A 1 304 ? -13.929 29.713 29.791 1.00 79.50 304 VAL A C 1
ATOM 2249 O O . VAL A 1 304 ? -13.035 30.574 29.842 1.00 79.50 304 VAL A O 1
ATOM 2252 N N . LYS A 1 305 ? -13.731 28.438 29.461 1.00 76.31 305 LYS A N 1
ATOM 2253 C CA . LYS A 1 305 ? -12.450 27.882 29.027 1.00 76.31 305 LYS A CA 1
ATOM 2254 C C . LYS A 1 305 ? -12.466 27.639 27.526 1.00 76.31 305 LYS A C 1
ATOM 2256 O O . LYS A 1 305 ? -13.522 27.547 26.907 1.00 76.31 305 LYS A O 1
ATOM 2261 N N . TYR A 1 306 ? -11.273 27.600 26.954 1.00 73.44 306 TYR A N 1
ATOM 2262 C CA . TYR A 1 306 ? -11.089 27.230 25.564 1.00 73.44 306 TYR A CA 1
ATOM 2263 C C . TYR A 1 306 ? -10.475 25.846 25.480 1.00 73.44 306 TYR A C 1
ATOM 2265 O O . TYR A 1 306 ? -9.584 25.523 26.266 1.00 73.44 306 TYR A O 1
ATOM 2273 N N . GLU A 1 307 ? -10.922 25.113 24.479 1.00 70.06 307 GLU A N 1
ATOM 2274 C CA . GLU A 1 307 ? -10.394 23.825 24.058 1.00 70.06 307 GLU A CA 1
ATOM 2275 C C . GLU A 1 307 ? -9.864 23.984 22.636 1.00 70.06 307 GLU A C 1
ATOM 2277 O O . GLU A 1 307 ? -10.472 24.690 21.832 1.00 70.06 307 GLU A O 1
ATOM 2282 N N . ASP A 1 308 ? -8.683 23.450 22.346 1.00 68.19 308 ASP A N 1
ATOM 2283 C CA . ASP A 1 308 ? -8.095 23.537 21.009 1.00 68.19 308 ASP A CA 1
ATOM 2284 C C . ASP A 1 308 ? -8.549 22.337 20.183 1.00 68.19 308 ASP A C 1
ATOM 2286 O O . ASP A 1 308 ? -8.580 21.228 20.697 1.00 68.19 308 ASP A O 1
ATOM 2290 N N . ALA A 1 309 ? -8.897 22.560 18.912 1.00 63.16 309 ALA A N 1
ATOM 2291 C CA . ALA A 1 309 ? -9.110 21.451 17.984 1.00 63.16 309 ALA A CA 1
ATOM 2292 C C . ALA A 1 309 ? -7.822 20.617 17.849 1.00 63.16 309 ALA A C 1
ATOM 2294 O O . ALA A 1 309 ? -6.726 21.171 17.942 1.00 63.16 309 ALA A O 1
ATOM 2295 N N . GLU A 1 310 ? -7.961 19.323 17.579 1.00 55.81 310 GLU A N 1
ATOM 2296 C CA . GLU A 1 310 ? -6.896 18.310 17.669 1.00 55.81 310 GLU A CA 1
ATOM 2297 C C . GLU A 1 310 ? -5.628 18.647 16.857 1.00 55.81 310 GLU A C 1
ATOM 2299 O O . GLU A 1 310 ? -4.507 18.398 17.295 1.00 55.81 310 GLU A O 1
ATOM 2304 N N . ASP A 1 311 ? -5.779 19.351 15.731 1.00 56.38 311 ASP A N 1
ATOM 2305 C CA . ASP A 1 311 ? -4.679 19.796 14.859 1.00 56.38 311 ASP A CA 1
ATOM 2306 C C . ASP A 1 311 ? -4.100 21.193 15.191 1.00 56.38 311 ASP A C 1
ATOM 2308 O O . ASP A 1 311 ? -3.285 21.752 14.435 1.00 56.38 311 ASP A O 1
ATOM 2312 N N . LEU A 1 312 ? -4.549 21.834 16.273 1.00 54.66 312 LEU A N 1
ATOM 2313 C CA . LEU A 1 312 ? -4.303 23.251 16.543 1.00 54.66 312 LEU A CA 1
ATOM 2314 C C . LEU A 1 312 ? -3.356 23.485 17.733 1.00 54.66 312 LEU A C 1
ATOM 2316 O O . LEU A 1 312 ? -3.772 23.724 18.860 1.00 54.66 312 LEU A O 1
ATOM 2320 N N . GLU A 1 313 ? -2.050 23.574 17.463 1.00 57.00 313 GLU A N 1
ATOM 2321 C CA . GLU A 1 313 ? -1.066 23.996 18.473 1.00 57.00 313 GLU A CA 1
ATOM 2322 C C . GLU A 1 313 ? -1.001 25.533 18.616 1.00 57.00 313 GLU A C 1
ATOM 2324 O O . GLU A 1 313 ? -0.201 26.212 17.957 1.00 57.00 313 GLU A O 1
ATOM 2329 N N . CYS A 1 314 ? -1.818 26.116 19.498 1.00 57.25 314 CYS A N 1
ATOM 2330 C CA . CYS A 1 314 ? -1.670 27.520 19.892 1.00 57.25 314 CYS A CA 1
ATOM 2331 C C . CYS A 1 314 ? -0.743 27.656 21.116 1.00 57.25 314 CYS A C 1
ATOM 2333 O O . CYS A 1 314 ? -0.856 26.916 22.089 1.00 57.25 314 CYS A O 1
ATOM 2335 N N . GLU A 1 315 ? 0.173 28.635 21.115 1.00 55.66 315 GLU A N 1
ATOM 2336 C CA . GLU A 1 315 ? 0.944 28.957 22.327 1.00 55.66 315 GLU A CA 1
ATOM 2337 C C . GLU A 1 315 ? -0.036 29.380 23.432 1.00 55.66 315 GLU A C 1
ATOM 2339 O O . GLU A 1 315 ? -0.851 30.277 23.221 1.00 55.66 315 GLU A O 1
ATOM 2344 N N . ALA A 1 316 ? 0.022 28.712 24.588 1.00 51.31 316 ALA A N 1
ATOM 2345 C CA . ALA A 1 316 ? -0.926 28.897 25.679 1.00 51.31 316 ALA A CA 1
ATOM 2346 C C . ALA A 1 316 ? -0.967 30.357 26.160 1.00 51.31 316 ALA A C 1
ATOM 2348 O O . ALA A 1 316 ? -0.116 30.816 26.930 1.00 51.31 316 ALA A O 1
ATOM 2349 N N . ASP A 1 317 ? -1.996 31.083 25.736 1.00 51.44 317 ASP A N 1
ATOM 2350 C CA . ASP A 1 317 ? -2.390 32.326 26.375 1.00 51.44 317 ASP A CA 1
ATOM 2351 C C . ASP A 1 317 ? -3.004 31.971 27.735 1.00 51.44 317 ASP A C 1
ATOM 2353 O O . ASP A 1 317 ? -4.190 31.660 27.849 1.00 51.44 317 ASP A O 1
ATOM 2357 N N . GLU A 1 318 ? -2.184 31.996 28.788 1.00 49.72 318 GLU A N 1
ATOM 2358 C CA . GLU A 1 318 ? -2.668 31.956 30.168 1.00 49.72 318 GLU A CA 1
ATOM 2359 C C . GLU A 1 318 ? -3.428 33.249 30.500 1.00 49.72 318 GLU A C 1
ATOM 2361 O O . GLU A 1 318 ? -2.884 34.161 31.117 1.00 49.72 318 GLU A O 1
ATOM 2366 N N . GLU A 1 319 ? -4.683 33.349 30.071 1.00 49.06 319 GLU A N 1
ATOM 2367 C CA . GLU A 1 319 ? -5.747 33.984 30.850 1.00 49.06 319 GLU A CA 1
ATOM 2368 C C . GLU A 1 319 ? -7.113 33.632 30.248 1.00 49.06 319 GLU A C 1
ATOM 2370 O O . GLU A 1 319 ? -7.619 34.258 29.314 1.00 49.06 319 GLU A O 1
ATOM 2375 N N . THR A 1 320 ? -7.734 32.625 30.860 1.00 51.78 320 THR A N 1
ATOM 2376 C CA . THR A 1 320 ? -9.186 32.492 30.952 1.00 51.78 320 THR A CA 1
ATOM 2377 C C . THR A 1 320 ? -9.798 33.794 31.475 1.00 51.78 320 THR A C 1
ATOM 2379 O O . THR A 1 320 ? -9.150 34.574 32.173 1.00 51.78 320 THR A O 1
ATOM 2382 N N . THR A 1 321 ? -11.081 33.997 31.169 1.00 53.06 321 THR A N 1
ATOM 2383 C CA . THR A 1 321 ? -11.945 35.156 31.482 1.00 53.06 321 THR A CA 1
ATOM 2384 C C . THR A 1 321 ? -12.234 36.072 30.300 1.00 53.06 321 THR A C 1
ATOM 2386 O O . THR A 1 321 ? -11.999 37.280 30.319 1.00 53.06 321 THR A O 1
ATOM 2389 N N . ALA A 1 322 ? -12.929 35.545 29.299 1.00 56.69 322 ALA A N 1
ATOM 2390 C CA . ALA A 1 322 ? -13.868 36.420 28.629 1.00 56.69 322 ALA A CA 1
ATOM 2391 C C . ALA A 1 322 ? -15.129 35.667 28.241 1.00 56.69 322 ALA A C 1
ATOM 2393 O O . ALA A 1 322 ? -15.154 34.915 27.282 1.00 56.69 322 ALA A O 1
ATOM 2394 N N . VAL A 1 323 ? -16.224 36.055 28.881 1.00 61.22 323 VAL A N 1
ATOM 2395 C CA . VAL A 1 323 ? -17.583 36.036 28.326 1.00 61.22 323 VAL A CA 1
ATOM 2396 C C . VAL A 1 323 ? -17.635 36.455 26.837 1.00 61.22 323 VAL A C 1
ATOM 2398 O O . VAL A 1 323 ? -18.561 36.106 26.115 1.00 61.22 323 VAL A O 1
ATOM 2401 N N . ALA A 1 324 ? -16.618 37.176 26.344 1.00 62.94 324 ALA A N 1
ATOM 2402 C CA . ALA A 1 324 ? -16.409 37.462 24.928 1.00 62.94 324 ALA A CA 1
ATOM 2403 C C . ALA A 1 324 ? -16.194 36.225 24.030 1.00 62.94 324 ALA A C 1
ATOM 2405 O O . ALA A 1 324 ? -16.240 36.393 22.817 1.00 62.94 324 ALA A O 1
ATOM 2406 N N . ALA A 1 325 ? -15.966 35.032 24.586 1.00 66.44 325 ALA A N 1
ATOM 2407 C CA . ALA A 1 325 ? -15.924 33.767 23.852 1.00 66.44 325 ALA A CA 1
ATOM 2408 C C . ALA A 1 325 ? -17.323 33.312 23.400 1.00 66.44 325 ALA A C 1
ATOM 2410 O O . ALA A 1 325 ? -17.464 32.690 22.354 1.00 66.44 325 ALA A O 1
ATOM 2411 N N . LEU A 1 326 ? -18.373 33.692 24.141 1.00 78.56 326 LEU A N 1
ATOM 2412 C CA . LEU A 1 326 ? -19.770 33.328 23.872 1.00 78.56 326 LEU A CA 1
ATOM 2413 C C . LEU A 1 326 ? -20.391 34.237 22.798 1.00 78.56 326 LEU A C 1
ATOM 2415 O O . LEU A 1 326 ? -21.440 34.861 22.988 1.00 78.56 326 LEU A O 1
ATOM 2419 N N . VAL A 1 327 ? -19.704 34.372 21.664 1.00 81.69 327 VAL A N 1
ATOM 2420 C CA . VAL A 1 327 ? -20.227 35.073 20.488 1.00 81.69 327 VAL A CA 1
ATOM 2421 C C . VAL A 1 327 ? -21.172 34.164 19.714 1.00 81.69 327 VAL A C 1
ATOM 2423 O O . VAL A 1 327 ? -20.968 32.955 19.697 1.00 81.69 327 VAL A O 1
ATOM 2426 N N . PRO A 1 328 ? -22.185 34.716 19.021 1.00 83.69 328 PRO A N 1
ATOM 2427 C CA . PRO A 1 328 ? -22.961 33.925 18.078 1.00 83.69 328 PRO A CA 1
ATOM 2428 C C . PRO A 1 328 ? -22.024 33.216 17.099 1.00 83.69 328 PRO A C 1
ATOM 2430 O O . PRO A 1 328 ? -21.123 33.876 16.586 1.00 83.69 328 PRO A O 1
ATOM 2433 N N . THR A 1 329 ? -22.273 31.932 16.839 1.00 80.19 329 THR A N 1
ATOM 2434 C CA . THR A 1 329 ? -21.430 30.999 16.062 1.00 80.19 329 THR A CA 1
ATOM 2435 C C . THR A 1 329 ? -20.201 30.426 16.769 1.00 80.19 329 THR A C 1
ATOM 2437 O O . THR A 1 329 ? -19.442 29.715 16.118 1.00 80.19 329 THR A O 1
ATOM 2440 N N . ALA A 1 330 ? -19.968 30.731 18.047 1.00 82.06 330 ALA A N 1
ATOM 2441 C CA . ALA A 1 330 ? -19.001 29.970 18.836 1.00 82.06 330 ALA A CA 1
ATOM 2442 C C . ALA A 1 330 ? -19.532 28.551 19.070 1.00 82.06 330 ALA A C 1
ATOM 2444 O O . ALA A 1 330 ? -20.740 28.369 19.232 1.00 82.06 330 ALA A O 1
ATOM 2445 N N . LEU A 1 331 ? -18.628 27.580 19.069 1.00 80.56 331 LEU A N 1
ATOM 2446 C CA . LEU A 1 331 ? -18.937 26.167 19.240 1.00 80.56 331 LEU A CA 1
ATOM 2447 C C . LEU A 1 331 ? -18.662 25.822 20.699 1.00 80.56 331 LEU A C 1
ATOM 2449 O O . LEU A 1 331 ? -17.547 26.041 21.173 1.00 80.56 331 LEU A O 1
ATOM 2453 N N . VAL A 1 332 ? -19.696 25.410 21.418 1.00 80.44 332 VAL A N 1
ATOM 2454 C CA . VAL A 1 332 ? -19.588 24.940 22.799 1.00 80.44 332 VAL A CA 1
ATOM 2455 C C . VAL A 1 332 ? -19.346 23.448 22.732 1.00 80.44 332 VAL A C 1
ATOM 2457 O O . VAL A 1 332 ? -20.108 22.777 22.045 1.00 80.44 332 VAL A O 1
ATOM 2460 N N . THR A 1 333 ? -18.296 22.992 23.408 1.00 72.69 333 THR A N 1
ATOM 2461 C CA . THR A 1 333 ? -17.973 21.568 23.544 1.00 72.69 333 THR A CA 1
ATOM 2462 C C . THR A 1 333 ? -18.608 21.005 24.802 1.00 72.69 333 THR A C 1
ATOM 2464 O O . THR A 1 333 ? -19.231 19.969 24.742 1.00 72.69 333 THR A O 1
ATOM 2467 N N . GLU A 1 334 ? -18.589 21.753 25.914 1.00 74.06 334 GLU A N 1
ATOM 2468 C CA . GLU A 1 334 ? -19.096 21.235 27.191 1.00 74.06 334 GLU A CA 1
ATOM 2469 C C . GLU A 1 334 ? -19.732 22.320 28.076 1.00 74.06 334 GLU A C 1
ATOM 2471 O O . GLU A 1 334 ? -19.324 23.495 28.068 1.00 74.06 334 GLU A O 1
ATOM 2476 N N . ILE A 1 335 ? -20.712 21.921 28.897 1.00 77.44 335 ILE A N 1
ATOM 2477 C CA . ILE A 1 335 ? -21.316 22.746 29.952 1.00 77.44 335 ILE A CA 1
ATOM 2478 C C . ILE A 1 335 ? -21.323 21.991 31.285 1.00 77.44 335 ILE A C 1
ATOM 2480 O O . ILE A 1 335 ? -22.172 21.135 31.518 1.00 77.44 335 ILE A O 1
ATOM 2484 N N . GLU A 1 336 ? -20.483 22.407 32.234 1.00 74.62 336 GLU A N 1
ATOM 2485 C CA . GLU A 1 336 ? -20.474 21.783 33.559 1.00 74.62 336 GLU A CA 1
ATOM 2486 C C . GLU A 1 336 ? -21.548 22.389 34.478 1.00 74.62 336 GLU A C 1
ATOM 2488 O O . GLU A 1 336 ? -21.592 23.605 34.747 1.00 74.62 336 GLU A O 1
ATOM 2493 N N . VAL A 1 337 ? -22.400 21.514 35.018 1.00 75.44 337 VAL A N 1
ATOM 2494 C CA . VAL A 1 337 ? -23.479 21.863 35.948 1.00 75.44 337 VAL A CA 1
ATOM 2495 C C . VAL A 1 337 ? -23.197 21.280 37.332 1.00 75.44 337 VAL A C 1
ATOM 2497 O O . VAL A 1 337 ? -23.201 20.067 37.522 1.00 75.44 337 VAL A O 1
ATOM 2500 N N . GLU A 1 338 ? -23.050 22.140 38.341 1.00 69.94 338 GLU A N 1
ATOM 2501 C CA . GLU A 1 338 ? -22.916 21.732 39.747 1.00 69.94 338 GLU A CA 1
ATOM 2502 C C . GLU A 1 338 ? -24.103 22.286 40.549 1.00 69.94 338 GLU A C 1
ATOM 2504 O O . GLU A 1 338 ? -24.490 23.444 40.405 1.00 69.94 338 GLU A O 1
ATOM 2509 N N . ASP A 1 339 ? -24.749 21.444 41.364 1.00 71.50 339 ASP A N 1
ATOM 2510 C CA . ASP A 1 339 ? -25.920 21.812 42.184 1.00 71.50 339 ASP A CA 1
ATOM 2511 C C . ASP A 1 339 ? -27.100 22.456 41.405 1.00 71.50 339 ASP A C 1
ATOM 2513 O O . ASP A 1 339 ? -27.971 23.116 41.984 1.00 71.50 339 ASP A O 1
ATOM 2517 N N . GLY A 1 340 ? -27.181 22.209 40.092 1.00 66.38 340 GLY A N 1
ATOM 2518 C CA . GLY A 1 340 ? -28.217 22.749 39.206 1.00 66.38 340 GLY A CA 1
ATOM 2519 C C . GLY A 1 340 ? -27.953 24.173 38.705 1.00 66.38 340 GLY A C 1
ATOM 2520 O O . GLY A 1 340 ? -28.868 24.793 38.157 1.00 66.38 340 GLY A O 1
ATOM 2521 N N . GLU A 1 341 ? -26.739 24.696 38.886 1.00 73.06 341 GLU A N 1
ATOM 2522 C CA . GLU A 1 341 ? -26.276 25.941 38.272 1.00 73.06 341 GLU A CA 1
ATOM 2523 C C . GLU A 1 341 ? -25.075 25.664 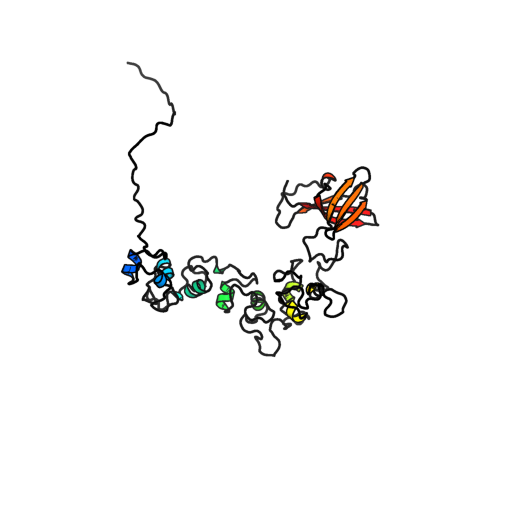37.345 1.00 73.06 341 GLU A C 1
ATOM 2525 O O . GLU A 1 341 ? -24.287 24.755 37.592 1.00 73.06 341 GLU A O 1
ATOM 2530 N N . VAL A 1 342 ? -24.935 26.428 36.255 1.00 80.19 342 VAL A N 1
ATOM 2531 C CA . VAL A 1 342 ? -23.818 26.251 35.307 1.00 80.19 342 VAL A CA 1
ATOM 2532 C C . VAL A 1 342 ? -22.589 26.994 35.815 1.00 80.19 342 VAL A C 1
ATOM 2534 O O . VAL A 1 342 ? -22.626 28.224 35.943 1.00 80.19 342 VAL A O 1
ATOM 2537 N N . HIS A 1 343 ? -21.504 26.269 36.071 1.00 78.38 343 HIS A N 1
ATOM 2538 C CA . HIS A 1 343 ? -20.268 26.822 36.630 1.00 78.38 343 HIS A CA 1
ATOM 2539 C C . HIS A 1 343 ? -19.135 26.938 35.612 1.00 78.38 343 HIS A C 1
ATOM 2541 O O . HIS A 1 343 ? -18.295 27.828 35.766 1.00 78.38 343 HIS A O 1
ATOM 2547 N N . GLU A 1 344 ? -19.150 26.129 34.558 1.00 80.38 344 GLU A N 1
ATOM 2548 C CA . GLU A 1 344 ? -18.133 26.157 33.512 1.00 80.38 344 GLU A CA 1
ATOM 2549 C C . GLU A 1 344 ? -18.754 25.958 32.126 1.00 80.38 344 GLU A C 1
ATOM 2551 O O . GLU A 1 344 ? -19.765 25.275 31.977 1.00 80.38 344 GLU A O 1
ATOM 2556 N N . VAL A 1 345 ? -18.170 26.608 31.117 1.00 81.50 345 VAL A N 1
ATOM 2557 C CA . VAL A 1 345 ? -18.488 26.393 29.700 1.00 81.50 345 VAL A CA 1
ATOM 2558 C C . VAL A 1 345 ? -17.181 26.279 28.922 1.00 81.50 345 VAL A C 1
ATOM 2560 O O . VAL A 1 345 ? -16.357 27.202 28.980 1.00 81.50 345 VAL A O 1
ATOM 2563 N N . LYS A 1 346 ? -16.999 25.194 28.170 1.00 80.56 346 LYS A N 1
ATOM 2564 C CA . LYS A 1 346 ? -15.858 25.010 27.264 1.00 80.56 346 LYS A CA 1
ATOM 2565 C C . LYS A 1 346 ? -16.247 25.386 25.835 1.00 80.56 346 LYS A C 1
ATOM 2567 O O . LYS A 1 346 ? -17.361 25.134 25.383 1.00 80.56 346 LYS A O 1
ATOM 2572 N N . VAL A 1 347 ? -15.357 26.098 25.147 1.00 80.69 347 VAL A N 1
ATOM 2573 C CA . VAL A 1 347 ? -15.583 26.618 23.790 1.00 80.69 347 VAL A CA 1
ATOM 2574 C C . VAL A 1 347 ? -14.440 26.184 22.881 1.00 80.69 347 VAL A C 1
ATOM 2576 O O . VAL A 1 347 ? -13.279 26.490 23.170 1.00 80.69 347 VAL A O 1
ATOM 2579 N N . LEU A 1 348 ? -14.765 25.562 21.748 1.00 76.62 348 LEU A N 1
ATOM 2580 C CA . LEU A 1 348 ? -13.776 25.084 20.783 1.00 76.62 348 LEU A CA 1
ATOM 2581 C C . LEU A 1 348 ? -13.086 26.244 20.052 1.00 76.62 348 LEU A C 1
ATOM 2583 O O . LEU A 1 348 ? -13.730 27.143 19.490 1.00 76.62 348 LEU A O 1
ATOM 2587 N N . ARG A 1 349 ? -11.756 26.195 19.980 1.00 74.25 349 ARG A N 1
ATOM 2588 C CA . ARG A 1 349 ? -10.915 27.046 19.135 1.00 74.25 349 ARG A CA 1
ATOM 2589 C C . ARG A 1 349 ? -10.564 26.299 17.861 1.00 74.25 349 ARG A C 1
ATOM 2591 O O . ARG A 1 349 ? -9.780 25.363 17.857 1.00 74.25 349 ARG A O 1
ATOM 2598 N N . THR A 1 350 ? -11.080 26.802 16.745 1.00 66.69 350 THR A N 1
ATOM 2599 C CA . THR A 1 350 ? -10.780 26.269 15.407 1.00 66.69 350 THR A CA 1
ATOM 2600 C C . THR A 1 350 ? -9.692 27.065 14.673 1.00 66.69 350 THR A C 1
ATOM 2602 O O . THR A 1 350 ? -9.343 26.753 13.538 1.00 66.69 350 THR A O 1
ATOM 2605 N N . THR A 1 351 ? -9.183 28.150 15.268 1.00 65.12 351 THR A N 1
ATOM 2606 C CA . THR A 1 351 ? -8.088 28.969 14.720 1.00 65.12 351 THR A CA 1
ATOM 2607 C C . THR A 1 351 ? -7.304 29.641 15.845 1.00 65.12 351 THR A C 1
ATOM 2609 O O . THR A 1 351 ? -7.925 30.232 16.729 1.00 65.12 351 THR A O 1
ATOM 2612 N N . CYS A 1 352 ? -5.969 29.667 15.772 1.00 63.12 352 CYS A N 1
ATOM 2613 C CA . CYS A 1 352 ? -5.162 30.505 16.665 1.00 63.12 352 CYS A CA 1
ATOM 2614 C C . CYS A 1 352 ? -5.381 31.995 16.347 1.00 63.12 352 CYS A C 1
ATOM 2616 O O . CYS A 1 352 ? -5.381 32.390 15.175 1.00 63.12 352 CYS A O 1
ATOM 2618 N N . ALA A 1 353 ? -5.587 32.807 17.386 1.00 58.94 353 ALA A N 1
ATOM 2619 C CA . ALA A 1 353 ? -5.884 34.239 17.281 1.00 58.94 353 ALA A CA 1
ATOM 2620 C C . ALA A 1 353 ? -4.645 35.123 17.056 1.00 58.94 353 ALA A C 1
ATOM 2622 O O . ALA A 1 353 ? -3.560 34.802 17.591 1.00 58.94 353 ALA A O 1
#

Foldseek 3Di:
DDDDDDDDDDDDDDDDDDDDPPPDPDPPPQDQPCPLQDHPVRQVVLVHDSNDSVQQQDQQCPLLDGVVVCRVLVAHRNDQPRPPPPHGQQQDQRCPLQAGNNVCVVLVHDSNDSVQQQDQQCPLQQGVVNCRVQVARSNAQQRCPQLAGPNLCVVLVAGSNDQCRPPPPRGQQQPDSPPPPAGSNLPCVAVDALEQQPQQQCLLLDHCSCCVVLVHHSNAQCRPPPPRGQQQPPSPPPPHGSSCPSPDPPHPFQDPPQVPPDTNSSDVAFQFFFQDADPVQQWTWGQGPVRDIDIAHADDQAWEEEDEDPPDDADDPPDTDDPVQSDGGWTWRHWDADPNHTRYTYTYDPDHD

Sequence (353 aa):
MGTKTTRTVLATCAALAMTGALCGPASAGTKDTDRDGMPNVWEVRNHLNPRSKADAKTDPDRDGLTNLWEYKLRTKPRKADSDGDRRRDGSEDFDHDGIANGWEIRARLNPKSPADAAADPDRDGAKNIQEYKNHGDIRDEDTDGDGQDDGDELRTHTSMTVADTDHDGTVDGDEDADADGVANEDEDDATEACVADDDDADGDHVADEDENELGGSATDADSDDDGVSDGAEDGDDDGRQDEDDDDSASDSCSGDRDGDGRDDEDEGDRFGTVTSYDDTSHVLVLTTDGGGTVTVTLSVGAEVKYEDAEDLECEADEETTAVAALVPTALVTEIEVEDGEVHEVKVLRTTCA

Radius of gyration: 32.38 Å; chains: 1; bounding box: 86×94×74 Å

pLDDT: mean 77.42, std 18.77, range [31.34, 97.94]

Secondary structure (DSSP, 8-state):
--------------------------------SS-SSS-HHHHHHTT--TT-TTGGG--SS-SS--HHHHHHHT--TT-SSSSSSSS-GGGS-SS-SSS-HHHHHHHT--TT-TTGGG--SS-SS--HHHHHHHT--TT-SSSS-SSS-HHHHHHHT--TT-SSSS-SSS-SSS--SSSSSS-SSTTTTTT--S---TT-SSSSSS-TTTHHHHT--TT-SSTTSSSS-STT--TTSSSS-GGGSSS-TT-SS-S-SSSSSS-TTSSS--SEEEEEEETTTTEEEEE-TTS-EEEEEEEEEEEEEEEE-TT-----------GGG--TTPEEEEEEEETTEEEEEEEEESS--